Protein AF-T0SSA2-F1 (afdb_monomer_lite)

Secondary structure (DSSP, 8-state):
------------------------TTTHHHHTTTSSSS---BTTBPPPPHHHHHHHHHH-SSGGG-SGGGS--B--STTSTT-B--SHHHHHHHHHHHHHHHHHHHHHHHS-TT--HHHHHHHHHHHHHHHHHHHHHHHHHHHHT-THHHHHHHHHHHHHHHHTSS---SS--HHHHHHHHHHHHHHHHHHHHHHTT-

pLDDT: mean 73.33, std 21.89, range [24.88, 95.06]

Foldseek 3Di:
DDDDPPDQDDDADDDDDDDDDDDDPDPLVVLLPVQPPWFDDDPPDGDDGLVVLLVVCLPDPDNLPRCLLVIFDAACDPVGGRDTDDDLVVLLVSLLVLLVVLLVLLVVQQVDLCDDPSSLSVNLSSLQSSLSSLSNSLNVCSNVVPLVVLVSSLVSLVVSSVSSHPTYRPPRDPSSVVSVVSSVSSSVVSNVVSVVSD

Structure (mmCIF, N/CA/C/O backbone):
data_AF-T0SSA2-F1
#
_entry.id   AF-T0SSA2-F1
#
loop_
_atom_site.group_PDB
_atom_site.id
_atom_site.type_symbol
_atom_site.label_atom_id
_atom_site.label_alt_id
_atom_site.label_comp_id
_atom_site.label_asym_id
_atom_site.label_entity_id
_atom_site.label_seq_id
_atom_site.pdbx_PDB_ins_code
_atom_site.Cartn_x
_atom_site.Cartn_y
_atom_site.Cartn_z
_atom_site.occupancy
_atom_site.B_iso_or_equiv
_atom_site.auth_seq_id
_atom_site.auth_comp_id
_atom_site.auth_asym_id
_atom_site.auth_atom_id
_atom_site.pdbx_PDB_model_num
ATOM 1 N N . MET A 1 1 ? -29.674 -2.385 -11.028 1.00 31.86 1 MET A N 1
ATOM 2 C CA . MET A 1 1 ? -28.462 -1.662 -11.469 1.00 31.86 1 MET A CA 1
ATOM 3 C C . MET A 1 1 ? -27.266 -2.528 -11.087 1.00 31.86 1 MET A C 1
ATOM 5 O O . MET A 1 1 ? -26.973 -2.649 -9.908 1.00 31.86 1 MET A O 1
ATOM 9 N N . ASN A 1 2 ? -26.696 -3.263 -12.046 1.00 28.66 2 ASN A N 1
ATOM 10 C CA . ASN A 1 2 ? -25.681 -4.295 -11.792 1.00 28.66 2 ASN A CA 1
ATOM 11 C C . ASN A 1 2 ? -24.277 -3.686 -11.874 1.00 28.66 2 ASN A C 1
ATOM 13 O O . ASN A 1 2 ? -23.760 -3.485 -12.972 1.00 28.66 2 ASN A O 1
ATOM 17 N N . ILE A 1 3 ? -23.651 -3.411 -10.730 1.00 31.77 3 ILE A N 1
ATOM 18 C CA . ILE A 1 3 ? -22.235 -3.035 -10.681 1.00 31.77 3 ILE A CA 1
ATOM 19 C C . ILE A 1 3 ? -21.425 -4.330 -10.795 1.00 31.77 3 ILE A C 1
ATOM 21 O O . ILE A 1 3 ? -21.370 -5.143 -9.872 1.00 31.77 3 ILE A O 1
ATOM 25 N N . LYS A 1 4 ? -20.854 -4.560 -11.982 1.00 28.75 4 LYS A N 1
ATOM 26 C CA . LYS A 1 4 ? -19.937 -5.670 -12.254 1.00 28.75 4 LYS A CA 1
ATOM 27 C C . LYS A 1 4 ? -18.733 -5.560 -11.312 1.00 28.75 4 LYS A C 1
ATOM 29 O O . LYS A 1 4 ? -17.993 -4.583 -11.367 1.00 28.75 4 LYS A O 1
ATOM 34 N N . LYS A 1 5 ? -18.525 -6.585 -10.482 1.00 32.94 5 LYS A N 1
ATOM 35 C CA . LYS A 1 5 ? -17.293 -6.810 -9.712 1.00 32.94 5 LYS A CA 1
ATOM 36 C C . LYS A 1 5 ? -16.142 -7.041 -10.698 1.00 32.94 5 LYS A C 1
ATOM 38 O O . LYS A 1 5 ? -15.930 -8.166 -11.141 1.00 32.94 5 LYS A O 1
ATOM 43 N N . SER A 1 6 ? -15.449 -5.976 -11.093 1.00 30.23 6 SER A N 1
ATOM 44 C CA . SER A 1 6 ? -14.257 -6.077 -11.935 1.00 30.23 6 SER A CA 1
ATOM 45 C C . SER A 1 6 ? -13.081 -6.502 -11.056 1.00 30.23 6 SER A C 1
ATOM 47 O O . SER A 1 6 ? -12.448 -5.688 -10.391 1.00 30.23 6 SER A O 1
ATOM 49 N N . LEU A 1 7 ? -12.847 -7.811 -10.970 1.00 28.92 7 LEU A N 1
ATOM 50 C CA . LEU A 1 7 ? -11.685 -8.379 -10.297 1.00 28.92 7 LEU A CA 1
ATOM 51 C C . LEU A 1 7 ? -10.479 -8.237 -11.239 1.00 28.92 7 LEU A C 1
ATOM 53 O O . LEU A 1 7 ? -10.322 -9.029 -12.165 1.00 28.92 7 LEU A O 1
ATOM 57 N N . VAL A 1 8 ? -9.642 -7.220 -11.025 1.00 35.47 8 VAL A N 1
ATOM 58 C CA . VAL A 1 8 ? -8.406 -7.030 -11.799 1.00 35.47 8 VAL A CA 1
ATOM 59 C C . VAL A 1 8 ? -7.376 -8.073 -11.352 1.00 35.47 8 VAL A C 1
ATOM 61 O O . VAL A 1 8 ? -6.878 -8.039 -10.218 1.00 35.47 8 VAL A O 1
ATOM 64 N N . LEU A 1 9 ? -7.106 -9.034 -12.241 1.00 27.70 9 LEU A N 1
ATOM 65 C CA . LEU A 1 9 ? -6.152 -10.126 -12.063 1.00 27.70 9 LEU A CA 1
ATOM 66 C C . LEU A 1 9 ? -4.789 -9.719 -12.643 1.00 27.70 9 LEU A C 1
ATOM 68 O O . LEU A 1 9 ? -4.601 -9.709 -13.858 1.00 27.70 9 LEU A O 1
ATOM 72 N N . LEU A 1 10 ? -3.825 -9.410 -11.774 1.00 33.72 10 LEU A N 1
ATOM 73 C CA . LEU A 1 10 ? -2.435 -9.203 -12.180 1.00 33.72 10 LEU A CA 1
ATOM 74 C C . LEU A 1 10 ? -1.802 -10.576 -12.470 1.00 33.72 10 LEU A C 1
ATOM 76 O O . LEU A 1 10 ? -1.606 -11.379 -11.557 1.00 33.72 10 LEU A O 1
ATOM 80 N N . THR A 1 11 ? -1.523 -10.875 -13.739 1.00 36.38 11 THR A N 1
ATOM 81 C CA . THR A 1 11 ? -0.955 -12.170 -14.153 1.00 36.38 11 THR A CA 1
ATOM 82 C C . THR A 1 11 ? 0.570 -12.067 -14.228 1.00 36.38 11 THR A C 1
ATOM 84 O O . THR A 1 11 ? 1.101 -11.320 -15.043 1.00 36.38 11 THR A O 1
ATOM 87 N N . ILE A 1 12 ? 1.289 -12.818 -13.385 1.00 37.56 12 ILE A N 1
ATOM 88 C CA . ILE A 1 12 ? 2.761 -12.883 -13.389 1.00 37.56 12 ILE A CA 1
ATOM 89 C C . ILE A 1 12 ? 3.189 -14.177 -14.096 1.00 37.56 12 ILE A C 1
ATOM 91 O O . ILE A 1 12 ? 3.022 -15.262 -13.542 1.00 37.56 12 ILE A O 1
ATOM 95 N N . ILE A 1 13 ? 3.769 -14.080 -15.296 1.00 32.06 13 ILE A N 1
ATOM 96 C CA . ILE A 1 13 ? 4.316 -15.233 -16.034 1.00 32.06 13 ILE A CA 1
ATOM 97 C C . ILE A 1 13 ? 5.810 -15.387 -15.707 1.00 32.06 13 ILE A C 1
ATOM 99 O O . ILE A 1 13 ? 6.566 -14.415 -15.714 1.00 32.06 13 ILE A O 1
ATOM 103 N N . SER A 1 14 ? 6.257 -16.607 -15.395 1.00 30.89 14 SER A N 1
ATOM 104 C CA . SER A 1 14 ? 7.667 -16.927 -15.136 1.00 30.89 14 SER A CA 1
ATOM 105 C C . SER A 1 14 ? 8.275 -17.758 -16.263 1.00 30.89 14 SER A C 1
ATOM 107 O O . SER A 1 14 ? 7.862 -18.897 -16.462 1.00 30.89 14 SER A O 1
ATOM 109 N N . THR A 1 15 ? 9.316 -17.252 -16.919 1.00 26.62 15 THR A N 1
ATOM 110 C CA . THR A 1 15 ? 10.219 -18.052 -17.762 1.00 26.62 15 THR A CA 1
ATOM 111 C C . THR A 1 15 ? 11.601 -18.107 -17.111 1.00 26.62 15 THR A C 1
ATOM 113 O O . THR A 1 15 ? 12.149 -17.077 -16.720 1.00 26.62 15 THR A O 1
ATOM 116 N N . PHE A 1 16 ? 12.144 -19.312 -16.923 1.00 28.05 16 PHE A N 1
ATOM 117 C CA . PHE A 1 16 ? 13.460 -19.536 -16.318 1.00 28.05 16 PHE A CA 1
ATOM 118 C C . PHE A 1 16 ? 14.565 -19.483 -17.373 1.00 28.05 16 PHE A C 1
ATOM 120 O O . PHE A 1 16 ? 14.536 -20.252 -18.330 1.00 28.05 16 PHE A O 1
ATOM 127 N N . SER A 1 17 ? 15.582 -18.648 -17.154 1.00 24.88 17 SER A N 1
ATOM 128 C CA . SER A 1 17 ? 16.930 -18.821 -17.714 1.00 24.88 17 SER A CA 1
ATOM 129 C C . SER A 1 17 ? 17.952 -18.101 -16.820 1.00 24.88 17 SER A C 1
ATOM 131 O O . SER A 1 17 ? 17.796 -16.919 -16.525 1.00 24.88 17 SER A O 1
ATOM 133 N N . LEU A 1 18 ? 18.974 -18.830 -16.366 1.00 32.47 18 LEU A N 1
ATOM 134 C CA . LEU A 1 18 ? 20.188 -18.344 -15.681 1.00 32.47 18 LEU A CA 1
ATOM 135 C C . LEU A 1 18 ? 21.325 -18.258 -16.726 1.00 32.47 18 LEU A C 1
ATOM 137 O O . LEU A 1 18 ? 21.307 -19.080 -17.644 1.00 32.47 18 LEU A O 1
ATOM 141 N N . PRO A 1 19 ? 22.295 -17.316 -16.629 1.00 36.31 19 PRO A N 1
ATOM 142 C CA . PRO A 1 19 ? 23.324 -17.353 -15.582 1.00 36.31 19 PRO A CA 1
ATOM 143 C C . PRO A 1 19 ? 23.748 -15.997 -14.970 1.00 36.31 19 PRO A C 1
ATOM 145 O O . PRO A 1 19 ? 23.284 -14.917 -15.324 1.00 36.31 19 PRO A O 1
ATOM 148 N N . SER A 1 20 ? 24.621 -16.143 -13.972 1.00 41.38 20 SER A N 1
ATOM 149 C CA . SER A 1 20 ? 25.176 -15.218 -12.978 1.00 41.38 20 SER A CA 1
ATOM 150 C C . SER A 1 20 ? 25.971 -14.016 -13.498 1.00 41.38 20 SER A C 1
ATOM 152 O O . SER A 1 20 ? 26.749 -14.157 -14.436 1.00 41.38 20 SER A O 1
ATOM 154 N N . ASN A 1 21 ? 25.966 -12.917 -12.731 1.00 34.59 21 ASN A N 1
ATOM 155 C CA . ASN A 1 21 ? 27.230 -12.276 -12.354 1.00 34.59 21 ASN A CA 1
ATOM 156 C C . ASN A 1 21 ? 27.144 -11.498 -11.031 1.00 34.59 21 ASN A C 1
ATOM 158 O O . ASN A 1 21 ? 26.255 -10.676 -10.808 1.00 34.59 21 ASN A O 1
ATOM 162 N N . ALA A 1 22 ? 28.094 -11.808 -10.149 1.00 42.16 22 ALA A N 1
ATOM 163 C CA . ALA A 1 22 ? 28.367 -11.122 -8.897 1.00 42.16 22 ALA A CA 1
ATOM 164 C C . ALA A 1 22 ? 29.166 -9.840 -9.184 1.00 42.16 22 ALA A C 1
ATOM 166 O O . ALA A 1 22 ? 30.114 -9.873 -9.962 1.00 42.16 22 ALA A O 1
ATOM 167 N N . GLY A 1 23 ? 28.798 -8.715 -8.561 1.00 31.92 23 GLY A N 1
ATOM 168 C CA . GLY A 1 23 ? 29.583 -7.480 -8.707 1.00 31.92 23 GLY A CA 1
ATOM 169 C C . GLY A 1 23 ? 28.942 -6.156 -8.280 1.00 31.92 23 GLY A C 1
ATOM 170 O O . GLY A 1 23 ? 29.610 -5.135 -8.349 1.00 31.92 23 GLY A O 1
ATOM 171 N N . ALA A 1 24 ? 27.690 -6.122 -7.811 1.00 33.69 24 ALA A N 1
ATOM 172 C CA . ALA A 1 24 ? 26.998 -4.862 -7.474 1.00 33.69 24 ALA A CA 1
ATOM 173 C C . ALA A 1 24 ? 26.755 -4.662 -5.959 1.00 33.69 24 ALA A C 1
ATOM 175 O O . ALA A 1 24 ? 25.755 -4.077 -5.546 1.00 33.69 24 ALA A O 1
ATOM 176 N N . GLY A 1 25 ? 27.646 -5.183 -5.110 1.00 35.97 25 GLY A N 1
ATOM 177 C CA . GLY A 1 25 ? 27.405 -5.348 -3.668 1.00 35.97 25 GLY A CA 1
ATOM 178 C C . GLY A 1 25 ? 27.419 -4.080 -2.800 1.00 35.97 25 GLY A C 1
ATOM 179 O O . GLY A 1 25 ? 26.925 -4.132 -1.674 1.00 35.97 25 GLY A O 1
ATOM 180 N N . THR A 1 26 ? 27.948 -2.948 -3.278 1.00 36.16 26 THR A N 1
ATOM 181 C CA . THR A 1 26 ? 28.300 -1.835 -2.367 1.00 36.16 26 THR A CA 1
ATOM 182 C C . THR A 1 26 ? 27.526 -0.539 -2.622 1.00 36.16 26 THR A C 1
ATOM 184 O O . THR A 1 26 ? 27.172 0.143 -1.665 1.00 36.16 26 THR A O 1
ATOM 187 N N . ILE A 1 27 ? 27.161 -0.228 -3.871 1.00 39.16 27 ILE A N 1
ATOM 188 C CA . ILE A 1 27 ? 26.422 1.008 -4.209 1.00 39.16 27 ILE A CA 1
ATOM 189 C C . ILE A 1 27 ? 24.902 0.815 -4.036 1.00 39.16 27 ILE A C 1
ATOM 191 O O . ILE A 1 27 ? 24.206 1.707 -3.554 1.00 39.16 27 ILE A O 1
ATOM 195 N N . LEU A 1 28 ? 24.383 -0.393 -4.294 1.00 35.12 28 LEU A N 1
ATOM 196 C CA . LEU A 1 28 ? 22.962 -0.717 -4.091 1.00 35.12 28 LEU A CA 1
ATOM 197 C C . LEU A 1 28 ? 22.544 -0.705 -2.611 1.00 35.12 28 LEU A C 1
ATOM 199 O O . LEU A 1 28 ? 21.376 -0.479 -2.312 1.00 35.12 28 LEU A O 1
ATOM 203 N N . LYS A 1 29 ? 23.484 -0.869 -1.670 1.00 32.97 29 LYS A N 1
ATOM 204 C CA . LYS A 1 29 ? 23.215 -0.731 -0.227 1.00 32.97 29 LYS A CA 1
ATOM 205 C C . LYS A 1 29 ? 22.933 0.713 0.202 1.00 32.97 29 LYS A C 1
ATOM 207 O O . LYS A 1 29 ? 22.290 0.905 1.228 1.00 32.97 29 LYS A O 1
ATOM 212 N N . ALA A 1 30 ? 23.400 1.710 -0.551 1.00 33.06 30 ALA A N 1
ATOM 213 C CA . ALA A 1 30 ? 23.153 3.121 -0.249 1.00 33.06 30 ALA A CA 1
ATOM 214 C C . ALA A 1 30 ? 21.793 3.599 -0.787 1.00 33.06 30 ALA A C 1
ATOM 216 O O . ALA A 1 30 ? 21.127 4.389 -0.127 1.00 33.06 30 ALA A O 1
ATOM 217 N N . LEU A 1 31 ? 21.340 3.053 -1.923 1.00 37.88 31 LEU A N 1
ATOM 218 C CA . LEU A 1 31 ? 20.018 3.337 -2.504 1.00 37.88 31 LEU A CA 1
ATOM 219 C C . LEU A 1 31 ? 18.896 2.445 -1.935 1.00 37.88 31 LEU A C 1
ATOM 221 O O . LEU A 1 31 ? 17.726 2.785 -2.053 1.00 37.88 31 LEU A O 1
ATOM 225 N N . ALA A 1 32 ? 19.236 1.343 -1.255 1.00 32.53 32 ALA A N 1
ATOM 226 C CA . ALA A 1 32 ? 18.298 0.496 -0.506 1.00 32.53 32 ALA A CA 1
ATOM 227 C C . ALA A 1 32 ? 17.964 1.021 0.909 1.00 32.53 32 ALA A C 1
ATOM 229 O O . ALA A 1 32 ? 17.272 0.347 1.676 1.00 32.53 32 ALA A O 1
ATOM 230 N N . LYS A 1 33 ? 18.428 2.226 1.272 1.00 39.94 33 LYS A N 1
ATOM 231 C CA . LYS A 1 33 ? 18.159 2.857 2.574 1.00 39.94 33 LYS A CA 1
ATOM 232 C C . LYS A 1 33 ? 16.880 3.720 2.707 1.00 39.94 33 LYS A C 1
ATOM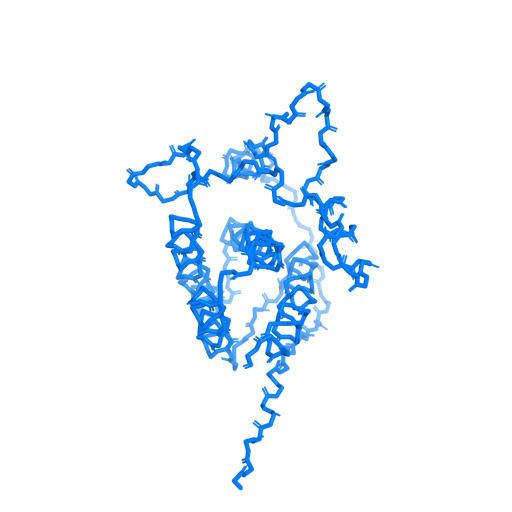 234 O O . LYS A 1 33 ? 16.871 4.585 3.578 1.00 39.94 33 LYS A O 1
ATOM 239 N N . PRO A 1 34 ? 15.755 3.447 2.014 1.00 41.69 34 PRO A N 1
ATOM 240 C CA . PRO A 1 34 ? 14.442 3.875 2.515 1.00 41.69 34 PRO A CA 1
ATOM 241 C C . PRO A 1 34 ? 13.872 2.928 3.589 1.00 41.69 34 PRO A C 1
ATOM 243 O O . PRO A 1 34 ? 12.997 3.310 4.364 1.00 41.69 34 PRO A O 1
ATOM 246 N N . PHE A 1 35 ? 14.366 1.683 3.677 1.00 39.34 35 PHE A N 1
ATOM 247 C CA . PHE A 1 35 ? 13.668 0.627 4.426 1.00 39.34 35 PHE A CA 1
ATOM 248 C C . PHE A 1 35 ? 13.975 0.532 5.931 1.00 39.34 35 PHE A C 1
ATOM 250 O O . PHE A 1 35 ? 13.173 -0.043 6.668 1.00 39.34 35 PHE A O 1
ATOM 257 N N . GLU A 1 36 ? 15.089 1.090 6.413 1.00 37.25 36 GLU A N 1
ATOM 258 C CA . GLU A 1 36 ? 15.593 0.829 7.777 1.00 37.25 36 GLU A CA 1
ATOM 259 C C . GLU A 1 36 ? 15.180 1.853 8.852 1.00 37.25 36 GLU A C 1
ATOM 261 O O . GLU A 1 36 ? 15.465 1.629 10.025 1.00 37.25 36 GLU A O 1
ATOM 266 N N . LYS A 1 37 ? 14.488 2.954 8.516 1.00 39.25 37 LYS A N 1
ATOM 267 C CA . LYS A 1 37 ? 14.183 4.032 9.488 1.00 39.25 37 LYS A CA 1
ATOM 268 C C . LYS A 1 37 ? 12.715 4.227 9.871 1.00 39.25 37 LYS A C 1
ATOM 270 O O . LYS A 1 37 ? 12.373 5.226 10.494 1.00 39.25 37 LYS A O 1
ATOM 275 N N . VAL A 1 38 ? 11.851 3.256 9.595 1.00 43.25 38 VAL A N 1
ATOM 276 C CA . VAL A 1 38 ? 10.481 3.263 10.131 1.00 43.25 38 VAL A CA 1
ATOM 277 C C . VAL A 1 38 ? 10.374 2.174 11.188 1.00 43.25 38 VAL A C 1
ATOM 279 O O . VAL A 1 38 ? 10.205 0.994 10.885 1.00 43.25 38 VAL A O 1
ATOM 282 N N . GLY A 1 39 ? 10.532 2.599 12.436 1.00 45.78 39 GLY A N 1
ATOM 283 C CA . GLY A 1 39 ? 10.439 1.744 13.608 1.00 45.78 39 GLY A CA 1
ATOM 284 C C . GLY A 1 39 ? 11.311 2.271 14.735 1.00 45.78 39 GLY A C 1
ATOM 285 O O . GLY A 1 39 ? 12.425 1.801 14.924 1.00 45.78 39 GLY A O 1
ATOM 286 N N . SER A 1 40 ? 10.808 3.216 15.523 1.00 42.16 40 SER A N 1
ATOM 287 C CA . SER A 1 40 ? 11.401 3.452 16.838 1.00 42.16 40 SER A CA 1
ATOM 288 C C . SER A 1 40 ? 10.333 3.859 17.844 1.00 42.16 40 SER A C 1
ATOM 290 O O . SER A 1 40 ? 10.077 5.038 18.056 1.00 42.16 40 SER A O 1
ATOM 292 N N . MET A 1 41 ? 9.775 2.814 18.461 1.00 44.91 41 MET A N 1
ATOM 293 C CA . MET A 1 41 ? 9.119 2.782 19.769 1.00 44.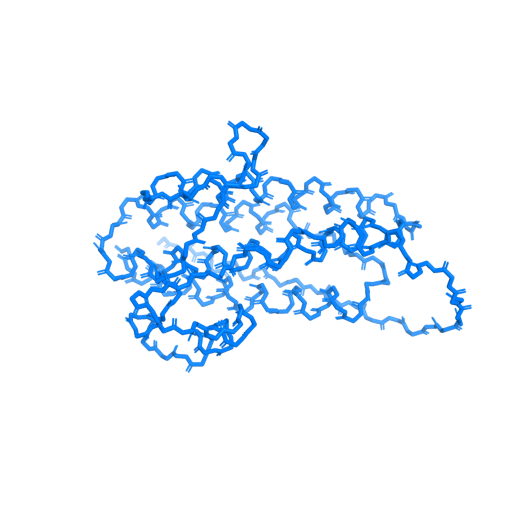91 41 MET A CA 1
ATOM 294 C C . MET A 1 41 ? 7.762 3.483 19.913 1.00 44.91 41 MET A C 1
ATOM 296 O O . MET A 1 41 ? 7.628 4.686 19.734 1.00 44.91 41 MET A O 1
ATOM 300 N N . VAL A 1 42 ? 6.787 2.716 20.408 1.00 46.88 42 VAL A N 1
ATOM 301 C CA . VAL A 1 42 ? 5.658 3.250 21.180 1.00 46.88 42 VAL A CA 1
ATOM 302 C C . VAL A 1 42 ? 5.853 2.800 22.622 1.00 46.88 42 VAL A C 1
ATOM 304 O O . VAL A 1 42 ? 5.971 1.603 22.895 1.00 46.88 42 VAL A O 1
ATOM 307 N N . ASN A 1 43 ? 5.951 3.762 23.542 1.00 46.56 43 ASN A N 1
ATOM 308 C CA . ASN A 1 43 ? 6.065 3.539 24.989 1.00 46.56 43 ASN A CA 1
ATOM 309 C C . ASN A 1 43 ? 7.180 2.554 25.407 1.00 46.56 43 ASN A C 1
ATOM 311 O O . ASN A 1 43 ? 6.969 1.689 26.254 1.00 46.56 43 ASN A O 1
ATOM 315 N N . GLY A 1 44 ? 8.362 2.645 24.786 1.00 48.97 44 GLY A N 1
ATOM 316 C CA . GLY A 1 44 ? 9.540 1.860 25.185 1.00 48.97 44 GLY A CA 1
ATOM 317 C C . GLY A 1 44 ? 9.500 0.364 24.839 1.00 48.97 44 GLY A C 1
ATOM 318 O O . GLY A 1 44 ? 10.402 -0.368 25.238 1.00 48.97 44 GLY A O 1
ATOM 319 N N . LYS A 1 45 ? 8.498 -0.117 24.086 1.00 52.06 45 LYS A N 1
ATOM 320 C CA . LYS A 1 45 ? 8.464 -1.501 23.583 1.00 52.06 45 LYS A CA 1
ATOM 321 C C . LYS A 1 45 ? 8.950 -1.561 22.138 1.00 52.06 45 LYS A C 1
ATOM 323 O O . LYS A 1 45 ? 8.444 -0.845 21.273 1.00 52.06 45 LYS A O 1
ATOM 328 N N . ALA A 1 46 ? 9.905 -2.451 21.869 1.00 60.91 46 ALA A N 1
ATOM 329 C CA . ALA A 1 46 ? 10.332 -2.755 20.509 1.00 60.91 46 ALA A CA 1
ATOM 330 C C . ALA A 1 46 ? 9.134 -3.286 19.701 1.00 60.91 46 ALA A C 1
ATOM 332 O O . ALA A 1 46 ? 8.488 -4.265 20.088 1.00 60.91 46 ALA A O 1
ATOM 333 N N . LEU A 1 47 ? 8.816 -2.618 18.592 1.00 61.09 47 LEU A N 1
ATOM 334 C CA . LEU A 1 47 ? 7.843 -3.122 17.631 1.00 61.09 47 LEU A CA 1
ATOM 335 C C . LEU A 1 47 ? 8.493 -4.231 16.784 1.00 61.09 47 LEU A C 1
ATOM 337 O O . LEU A 1 47 ? 9.693 -4.161 16.508 1.00 61.09 47 LEU A O 1
ATOM 341 N N . PRO A 1 48 ? 7.729 -5.256 16.365 1.00 69.31 48 PRO A N 1
ATOM 342 C CA . PRO A 1 48 ? 8.192 -6.206 15.360 1.00 69.31 48 PRO A CA 1
ATOM 343 C C . PRO A 1 48 ? 8.632 -5.497 14.071 1.00 69.31 48 PRO A C 1
ATOM 345 O O . PRO A 1 48 ? 8.203 -4.378 13.789 1.00 69.31 48 PRO A O 1
ATOM 348 N N . SER A 1 49 ? 9.456 -6.162 13.256 1.00 73.75 49 SER A N 1
ATOM 349 C CA . SER A 1 49 ? 9.826 -5.641 11.934 1.00 73.75 49 SER A CA 1
ATOM 350 C C . SER A 1 49 ? 8.586 -5.378 11.068 1.00 73.75 49 SER A C 1
ATOM 352 O O . SER A 1 49 ? 7.563 -6.047 11.230 1.00 73.75 49 SER A O 1
ATOM 354 N N . LYS A 1 50 ? 8.685 -4.455 10.096 1.00 71.62 50 LYS A N 1
ATOM 355 C CA . LYS A 1 50 ? 7.598 -4.176 9.134 1.00 71.62 50 LYS A CA 1
ATOM 356 C C . LYS A 1 50 ? 7.032 -5.453 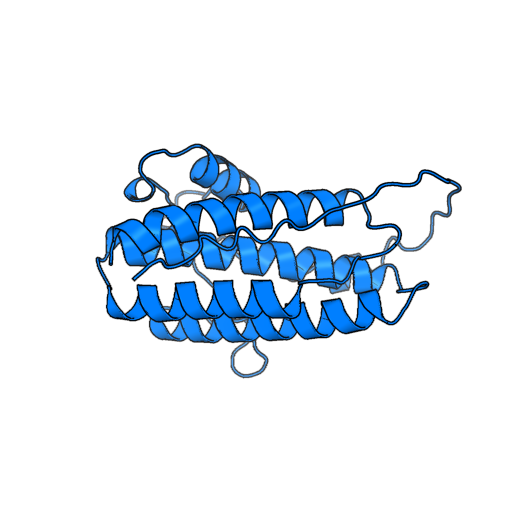8.510 1.00 71.62 50 LYS A C 1
ATOM 358 O O . LYS A 1 50 ? 5.821 -5.613 8.463 1.00 71.62 50 LYS A O 1
ATOM 363 N N . ALA A 1 51 ? 7.908 -6.362 8.076 1.00 75.25 51 ALA A N 1
ATOM 364 C CA . ALA A 1 51 ? 7.510 -7.639 7.485 1.00 75.25 51 ALA A CA 1
ATOM 365 C C . ALA A 1 51 ? 6.633 -8.452 8.448 1.00 75.25 51 ALA A C 1
ATOM 367 O O . ALA A 1 51 ? 5.526 -8.838 8.098 1.00 75.25 51 ALA A O 1
ATOM 368 N N . LYS A 1 52 ? 7.063 -8.595 9.709 1.00 81.19 52 LYS A N 1
ATOM 369 C CA . LYS A 1 52 ? 6.291 -9.318 10.724 1.00 81.19 52 LYS A CA 1
ATOM 370 C C . LYS A 1 52 ? 4.964 -8.629 11.058 1.00 81.19 52 LYS A C 1
ATOM 372 O O . LYS A 1 52 ? 3.981 -9.314 11.315 1.00 81.19 52 LYS A O 1
ATOM 377 N N . LEU A 1 53 ? 4.918 -7.296 11.059 1.00 85.06 53 LEU A N 1
ATOM 378 C CA . LEU A 1 53 ? 3.671 -6.548 11.248 1.00 85.06 53 LEU A CA 1
ATOM 379 C C . LEU A 1 53 ? 2.694 -6.752 10.082 1.00 85.06 53 LEU A C 1
ATOM 381 O O . LEU A 1 53 ? 1.496 -6.892 10.316 1.00 85.06 53 LEU A O 1
ATOM 385 N N . VAL A 1 54 ? 3.195 -6.809 8.845 1.00 85.56 54 VAL A N 1
ATOM 386 C CA . VAL A 1 54 ? 2.390 -7.115 7.652 1.00 85.56 54 VAL A CA 1
ATOM 387 C C . VAL A 1 54 ? 1.869 -8.551 7.697 1.00 85.56 54 VAL A C 1
ATOM 389 O O . VAL A 1 54 ? 0.675 -8.759 7.494 1.00 85.56 54 VAL A O 1
ATOM 392 N N . ASP A 1 55 ? 2.713 -9.525 8.041 1.00 86.69 55 ASP A N 1
ATOM 393 C CA . ASP A 1 55 ? 2.306 -10.930 8.178 1.00 86.69 55 ASP A CA 1
ATOM 394 C C . ASP A 1 55 ? 1.220 -11.099 9.255 1.00 86.69 55 ASP A C 1
ATOM 396 O O . ASP A 1 55 ? 0.215 -11.790 9.061 1.00 86.69 55 ASP A O 1
ATOM 400 N N . GLN A 1 56 ? 1.380 -10.413 10.392 1.00 88.38 56 GLN A N 1
ATOM 401 C CA . GLN A 1 56 ? 0.362 -10.363 11.441 1.00 88.38 56 GLN A CA 1
ATOM 402 C C . GLN A 1 56 ? -0.935 -9.741 10.922 1.00 88.38 56 GLN A C 1
ATOM 404 O O . GLN A 1 56 ? -1.993 -10.339 11.065 1.00 88.38 56 GLN A O 1
ATOM 409 N N . TYR A 1 57 ? -0.868 -8.583 10.268 1.00 93.94 57 TYR A N 1
ATOM 410 C CA . TYR A 1 57 ? -2.037 -7.934 9.678 1.00 93.94 57 TYR A CA 1
ATOM 411 C C . TYR A 1 57 ? -2.787 -8.833 8.679 1.00 93.94 57 TYR A C 1
ATOM 413 O O . TYR A 1 57 ? -4.013 -8.916 8.733 1.00 93.94 57 TYR A O 1
ATOM 421 N N . LEU A 1 58 ? -2.069 -9.540 7.803 1.00 91.31 58 LEU A N 1
ATOM 422 C CA . LEU A 1 58 ? -2.665 -10.425 6.799 1.00 91.31 58 LEU A CA 1
ATOM 423 C C . LEU A 1 58 ? -3.346 -11.660 7.402 1.00 91.31 58 LEU A C 1
ATOM 425 O O . LEU A 1 58 ? -4.279 -12.186 6.800 1.00 91.31 58 LEU A O 1
ATOM 429 N N . SER A 1 59 ? -2.901 -12.116 8.574 1.00 91.75 59 SER A N 1
ATOM 430 C CA . SER A 1 59 ? -3.493 -13.263 9.279 1.00 91.75 59 SER A CA 1
ATOM 431 C C . SER A 1 59 ? -4.672 -12.897 10.190 1.00 91.75 59 SER A C 1
ATOM 433 O O . SER A 1 59 ? -5.381 -13.788 10.659 1.00 91.75 59 SER A O 1
ATOM 435 N N . LEU A 1 60 ? -4.914 -11.606 10.438 1.00 90.50 60 LEU A N 1
ATOM 436 C CA . LEU A 1 60 ? -6.005 -11.144 11.294 1.00 90.50 60 LEU A CA 1
ATOM 437 C C . LEU A 1 60 ? -7.348 -11.117 10.551 1.00 90.50 60 LEU A C 1
ATOM 439 O O . LEU A 1 60 ? -7.495 -10.469 9.512 1.00 90.50 60 LEU A O 1
ATOM 443 N N . SER A 1 61 ? 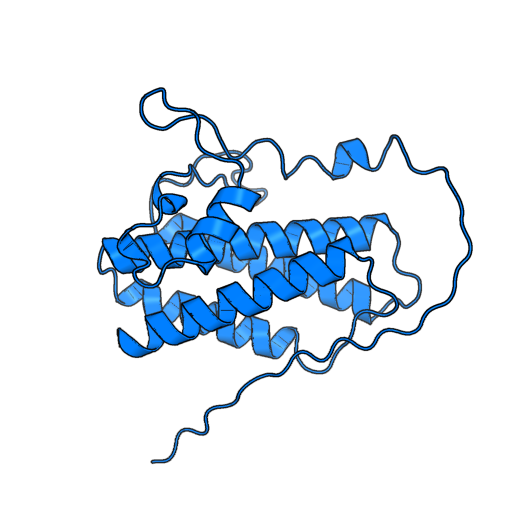-8.363 -11.744 11.152 1.00 85.56 61 SER A N 1
ATOM 444 C CA . SER A 1 61 ? -9.763 -11.563 10.751 1.00 85.56 61 SER A CA 1
ATOM 445 C C . SER A 1 61 ? -10.273 -10.169 11.127 1.00 85.56 61 SER A C 1
ATOM 447 O O . SER A 1 61 ? -10.833 -9.472 10.289 1.00 85.56 61 SER A O 1
ATOM 449 N N . ASP A 1 62 ? -10.014 -9.736 12.363 1.00 88.25 62 ASP A N 1
ATOM 450 C CA . ASP A 1 62 ? -10.346 -8.401 12.864 1.00 88.25 62 ASP A CA 1
ATOM 451 C C . ASP A 1 62 ? -9.139 -7.458 12.760 1.00 88.25 62 ASP A C 1
ATOM 453 O O . ASP A 1 62 ? -8.208 -7.499 13.574 1.00 88.25 62 ASP A O 1
ATOM 457 N N . VAL A 1 63 ? -9.168 -6.572 11.762 1.00 92.00 63 VAL A N 1
ATOM 458 C CA . VAL A 1 63 ? -8.087 -5.612 11.492 1.00 92.00 63 VAL A CA 1
ATOM 459 C C . VAL A 1 63 ? -7.881 -4.591 12.605 1.00 92.00 63 VAL A C 1
ATOM 461 O O . VAL A 1 63 ? -6.776 -4.065 12.751 1.00 92.00 63 VAL A O 1
ATOM 464 N N . LYS A 1 64 ? -8.889 -4.352 13.453 1.00 90.44 64 LYS A N 1
ATOM 465 C CA . LYS A 1 64 ? -8.780 -3.427 14.591 1.00 90.44 64 LYS A CA 1
ATOM 466 C C . LYS A 1 64 ? -7.855 -3.964 15.684 1.00 90.44 64 LYS A C 1
ATOM 468 O O . LYS A 1 64 ? -7.482 -3.219 16.580 1.00 90.44 64 LYS A O 1
ATOM 473 N N . ARG A 1 65 ? -7.442 -5.231 15.619 1.00 91.00 65 ARG A N 1
ATOM 474 C CA . ARG A 1 65 ? -6.437 -5.813 16.527 1.00 91.00 65 ARG A CA 1
ATOM 475 C C . ARG A 1 65 ? -5.004 -5.630 16.044 1.00 91.00 65 ARG A C 1
ATOM 477 O O . ARG A 1 65 ? -4.069 -5.943 16.776 1.00 91.00 65 ARG A O 1
ATOM 484 N N . SER A 1 66 ? -4.822 -5.153 14.816 1.00 90.94 66 SER A N 1
ATOM 485 C CA . SER A 1 66 ? -3.495 -4.864 14.290 1.00 90.94 66 SER A CA 1
ATOM 486 C C . SER A 1 66 ? -2.836 -3.736 15.082 1.00 90.94 66 SER A C 1
ATOM 488 O O . SER A 1 66 ? -3.514 -2.849 15.602 1.00 90.94 66 SER A O 1
ATOM 490 N N . ARG A 1 67 ? -1.504 -3.777 15.141 1.00 87.94 67 ARG A N 1
ATOM 491 C CA . ARG A 1 67 ? -0.648 -2.745 15.746 1.00 87.94 67 ARG A CA 1
ATOM 492 C C . ARG A 1 67 ? -0.003 -1.835 14.703 1.00 87.94 67 ARG A C 1
ATOM 494 O O . ARG A 1 67 ? 0.913 -1.088 15.025 1.00 87.94 67 ARG A O 1
ATOM 501 N N . LEU A 1 68 ? -0.411 -1.942 13.437 1.00 89.56 68 LEU A N 1
ATOM 502 C CA . LEU A 1 68 ? 0.175 -1.133 12.369 1.00 89.56 68 LEU A CA 1
ATOM 503 C C . LEU A 1 68 ? -0.014 0.367 12.617 1.00 89.56 68 LEU A C 1
ATOM 505 O O . LEU A 1 68 ? 0.916 1.122 12.387 1.00 89.56 68 LEU A O 1
ATOM 509 N N . ASP A 1 69 ? -1.148 0.787 13.176 1.00 88.19 69 ASP A N 1
ATOM 510 C CA . ASP A 1 69 ? -1.432 2.181 13.540 1.00 88.19 69 ASP A CA 1
ATOM 511 C C . ASP A 1 69 ? -0.496 2.763 14.613 1.00 88.19 69 ASP A C 1
ATOM 513 O O . ASP A 1 69 ? -0.367 3.982 14.702 1.00 88.19 69 ASP A O 1
ATOM 517 N N . GLU A 1 70 ? 0.184 1.914 15.390 1.00 86.19 70 GLU A N 1
ATOM 518 C CA . GLU A 1 70 ? 1.212 2.323 16.356 1.00 86.19 70 GLU A CA 1
ATOM 519 C C . GLU A 1 70 ? 2.533 2.721 15.669 1.00 86.19 70 GLU A C 1
ATOM 521 O O . GLU A 1 70 ? 3.448 3.237 16.308 1.00 86.19 70 GLU A O 1
ATOM 526 N N . VAL A 1 71 ? 2.684 2.467 14.370 1.00 84.00 71 VAL A N 1
ATOM 527 C CA . VAL A 1 71 ? 3.927 2.747 13.652 1.00 84.00 71 VAL A CA 1
ATOM 528 C C . VAL A 1 71 ? 3.951 4.204 13.200 1.00 84.00 71 VAL A C 1
ATOM 530 O O . VAL A 1 71 ? 3.060 4.683 12.499 1.00 84.00 71 VAL A O 1
ATOM 533 N N . ASN A 1 72 ? 5.025 4.913 13.551 1.00 81.94 72 ASN A N 1
ATOM 534 C CA . ASN A 1 72 ? 5.269 6.258 13.041 1.00 81.94 72 ASN A CA 1
ATOM 535 C C . ASN A 1 72 ? 5.560 6.204 11.539 1.00 81.94 72 ASN A C 1
ATOM 537 O O . ASN A 1 72 ? 6.600 5.698 11.119 1.00 81.94 72 ASN A O 1
ATOM 541 N N . ILE A 1 73 ? 4.653 6.756 10.738 1.00 81.88 73 ILE A N 1
ATOM 542 C CA . ILE A 1 73 ? 4.863 6.941 9.303 1.00 81.88 73 ILE A CA 1
ATOM 543 C C . ILE A 1 73 ? 5.689 8.204 9.097 1.00 81.88 73 ILE A C 1
ATOM 545 O O . ILE A 1 73 ? 5.382 9.240 9.678 1.00 81.88 73 ILE A O 1
ATOM 549 N N . GLN A 1 74 ? 6.723 8.113 8.269 1.00 79.94 74 GLN A N 1
ATOM 550 C CA . GLN A 1 74 ? 7.527 9.257 7.851 1.00 79.94 74 GLN A CA 1
ATOM 551 C C . GLN A 1 74 ? 7.235 9.596 6.393 1.00 79.94 74 GLN A C 1
ATOM 553 O O . GLN A 1 74 ? 7.002 8.684 5.592 1.00 79.94 74 GLN A O 1
ATOM 558 N N . ALA A 1 75 ? 7.267 10.886 6.066 1.00 74.44 75 ALA A N 1
ATOM 559 C CA . ALA A 1 75 ? 7.166 11.356 4.692 1.00 74.44 75 ALA A CA 1
ATOM 560 C C . ALA A 1 75 ? 8.408 10.929 3.896 1.00 74.44 75 ALA A C 1
ATOM 562 O O . ALA A 1 75 ? 9.537 11.071 4.378 1.00 74.44 75 ALA A O 1
ATOM 563 N N . LEU A 1 76 ? 8.204 10.420 2.685 1.00 68.31 76 LEU A N 1
ATOM 564 C CA . LEU A 1 76 ? 9.266 10.202 1.701 1.00 68.31 76 LEU A CA 1
ATOM 565 C C . LEU A 1 76 ? 9.325 11.344 0.682 1.00 68.31 76 LEU A C 1
ATOM 567 O O . LEU A 1 76 ? 10.385 11.565 0.099 1.00 68.31 76 LEU A O 1
ATOM 571 N N . SER A 1 77 ? 8.232 12.097 0.524 1.00 59.50 77 SER A N 1
ATOM 572 C CA . SER A 1 77 ? 8.147 13.244 -0.380 1.00 59.50 77 SER A CA 1
ATOM 573 C C . SER A 1 77 ? 9.197 14.329 -0.078 1.00 59.50 77 SER A C 1
ATOM 575 O O . SER A 1 77 ? 9.542 14.629 1.071 1.00 59.50 77 SER A O 1
ATOM 577 N N . SER A 1 78 ? 9.725 14.934 -1.145 1.00 48.94 78 SER A N 1
ATOM 578 C CA . SER A 1 78 ? 10.858 15.874 -1.124 1.00 48.94 78 SER A CA 1
ATOM 579 C C . SER A 1 78 ? 10.608 17.154 -0.314 1.00 48.94 78 SER A C 1
ATOM 581 O O . SER A 1 78 ? 11.560 17.747 0.187 1.00 48.94 78 SER A O 1
ATOM 583 N N . GLY A 1 79 ? 9.348 17.550 -0.112 1.00 48.31 79 GLY A N 1
ATOM 584 C CA . GLY A 1 79 ? 8.966 18.726 0.682 1.00 48.31 79 GLY A CA 1
ATOM 585 C C . GLY A 1 79 ? 9.036 18.546 2.207 1.00 48.31 79 GLY A C 1
ATOM 586 O O . GLY A 1 79 ? 8.851 19.520 2.933 1.00 48.31 79 GLY A O 1
ATOM 587 N N . GLY A 1 80 ? 9.290 17.330 2.709 1.00 50.44 80 GLY A N 1
ATOM 588 C CA . GLY A 1 80 ? 9.259 17.027 4.148 1.00 50.44 80 GLY A CA 1
ATOM 589 C C . GLY A 1 80 ? 9.932 15.713 4.545 1.00 50.44 80 GLY A C 1
ATOM 590 O O . GLY A 1 80 ? 9.563 15.121 5.560 1.00 50.44 80 GLY A O 1
ATOM 591 N N . SER A 1 81 ? 10.885 15.232 3.743 1.00 61.31 81 SER A N 1
ATOM 592 C CA . SER A 1 81 ? 11.485 13.902 3.895 1.00 61.31 81 SER A CA 1
ATOM 593 C C . SER A 1 81 ? 11.979 13.634 5.324 1.00 61.31 81 SER A C 1
ATOM 595 O O . SER A 1 81 ? 12.747 14.408 5.898 1.00 61.31 81 SER A O 1
ATOM 597 N N . GLY A 1 82 ? 11.518 12.528 5.912 1.00 64.44 82 GLY A N 1
ATOM 598 C CA . GLY A 1 82 ? 11.859 12.104 7.272 1.00 64.44 82 GLY A CA 1
ATOM 599 C C . GLY A 1 82 ? 10.977 12.685 8.384 1.00 64.44 82 GLY A C 1
ATOM 600 O O . GLY A 1 82 ? 11.077 12.223 9.524 1.00 64.44 82 GLY A O 1
ATOM 601 N N . ALA A 1 83 ? 10.086 13.637 8.087 1.00 74.69 83 ALA A N 1
ATOM 602 C CA . ALA A 1 83 ? 9.129 14.157 9.063 1.00 74.69 83 ALA A CA 1
ATOM 603 C C . ALA A 1 83 ? 8.064 13.106 9.408 1.00 74.69 83 ALA A C 1
ATOM 605 O O . ALA A 1 83 ? 7.539 12.424 8.527 1.00 74.69 83 ALA A O 1
ATOM 606 N N . VAL A 1 84 ? 7.724 12.981 10.695 1.00 79.94 84 VAL A N 1
ATOM 607 C CA . VAL A 1 84 ? 6.660 12.075 11.149 1.00 79.94 84 VAL A CA 1
ATOM 608 C C . VAL A 1 84 ? 5.296 12.650 10.767 1.00 79.94 84 VAL A C 1
ATOM 610 O O . VAL A 1 84 ? 4.955 13.780 11.111 1.00 79.94 84 VAL A O 1
ATOM 613 N N . LEU A 1 85 ? 4.489 11.850 10.075 1.00 80.25 85 LEU A N 1
ATOM 614 C CA . LEU A 1 85 ? 3.130 12.192 9.680 1.00 80.25 85 LEU A CA 1
ATOM 615 C C . LEU A 1 85 ? 2.174 11.894 10.837 1.00 80.25 85 LEU A C 1
ATOM 617 O O . LEU A 1 85 ? 1.881 10.737 11.150 1.00 80.25 85 LEU A O 1
ATOM 621 N N . HIS A 1 86 ? 1.677 12.942 11.488 1.00 78.19 86 HIS A N 1
ATOM 622 C CA . HIS A 1 86 ? 0.850 12.789 12.686 1.00 78.19 86 HIS A CA 1
ATOM 623 C C . HIS A 1 86 ? -0.621 12.501 12.358 1.00 78.19 86 HIS A C 1
ATOM 625 O O . HIS A 1 86 ? -1.190 11.535 12.871 1.00 78.19 86 HIS A O 1
ATOM 631 N N . ASN A 1 87 ? -1.230 13.282 11.467 1.00 86.06 87 ASN A N 1
ATOM 632 C CA . ASN A 1 87 ? -2.657 13.178 11.155 1.00 86.06 87 ASN A CA 1
ATOM 633 C C . ASN A 1 87 ? -2.941 12.225 9.970 1.00 86.06 87 ASN A C 1
ATOM 635 O O . ASN A 1 87 ? -2.035 11.822 9.239 1.00 86.06 87 ASN A O 1
ATOM 639 N N . THR A 1 88 ? -4.206 11.827 9.821 1.00 89.25 88 THR A N 1
ATOM 640 C CA . THR A 1 88 ? -4.665 10.897 8.773 1.00 89.25 88 THR A CA 1
ATOM 641 C C . THR A 1 88 ? -4.609 11.517 7.375 1.00 89.25 88 THR A C 1
ATOM 643 O O . THR A 1 88 ? -4.249 10.824 6.430 1.00 89.25 88 THR A O 1
ATOM 646 N N . GLU A 1 89 ? -4.889 12.814 7.245 1.00 87.88 89 GLU A N 1
ATOM 647 C CA . GLU A 1 89 ? -4.903 13.513 5.953 1.00 87.88 89 GLU A CA 1
ATOM 648 C C . GLU A 1 89 ? -3.504 13.566 5.322 1.00 87.88 89 GLU A C 1
ATOM 650 O O . GLU A 1 89 ? -3.324 13.190 4.170 1.00 87.88 89 GLU A O 1
ATOM 655 N N . SER A 1 90 ? -2.473 13.915 6.092 1.00 84.69 90 SER A N 1
ATOM 656 C CA . SER A 1 90 ? -1.085 13.913 5.621 1.00 84.69 90 SER A CA 1
ATOM 657 C C . SER A 1 90 ? -0.613 12.513 5.218 1.00 84.69 90 SER A C 1
ATOM 659 O O . SER A 1 90 ? 0.188 12.379 4.299 1.00 84.69 90 SER A O 1
ATOM 661 N N . LYS A 1 91 ? -1.116 11.459 5.875 1.00 87.19 91 LYS A N 1
ATOM 662 C CA . LYS A 1 91 ? -0.824 10.068 5.491 1.00 87.19 91 LYS A CA 1
ATOM 663 C C . LYS A 1 91 ? -1.533 9.656 4.198 1.00 87.19 91 LYS A C 1
ATOM 665 O O . LYS A 1 91 ? -0.974 8.847 3.467 1.00 87.19 91 LYS A O 1
ATOM 670 N N . LEU A 1 92 ? -2.725 10.191 3.914 1.00 88.50 92 LEU A N 1
ATOM 671 C CA . LEU A 1 92 ? -3.413 9.986 2.632 1.00 88.50 92 LEU A CA 1
ATOM 672 C C . LEU A 1 92 ? -2.674 10.665 1.488 1.00 88.50 92 LEU A C 1
ATOM 674 O O . LEU A 1 92 ? -2.404 10.020 0.487 1.00 88.50 92 LEU A O 1
ATOM 678 N N . VAL A 1 93 ? -2.281 11.923 1.674 1.00 87.12 93 VAL A N 1
ATOM 679 C CA . VAL A 1 93 ? -1.486 12.657 0.682 1.00 87.12 93 VAL A CA 1
ATOM 680 C C . VAL A 1 93 ? -0.181 11.911 0.379 1.00 87.12 93 VAL A C 1
ATOM 682 O O . VAL A 1 93 ? 0.190 11.720 -0.773 1.00 87.12 93 VAL A O 1
ATOM 685 N N . GLU A 1 94 ? 0.500 11.402 1.406 1.00 86.94 94 GLU A N 1
ATOM 686 C CA . GLU A 1 94 ? 1.690 10.565 1.218 1.00 86.94 94 GLU A CA 1
ATOM 687 C C . GLU A 1 94 ? 1.377 9.234 0.504 1.00 86.94 94 GLU A C 1
ATOM 689 O O . GLU A 1 94 ? 2.200 8.745 -0.269 1.00 86.94 94 GLU A O 1
ATOM 694 N N . LEU A 1 95 ? 0.204 8.635 0.740 1.00 89.56 95 LEU A N 1
ATOM 695 C CA . LEU A 1 95 ? -0.238 7.428 0.036 1.00 89.56 95 LEU A CA 1
ATOM 696 C C . LEU A 1 95 ? -0.450 7.702 -1.460 1.00 89.56 95 LEU A C 1
ATOM 698 O O . LEU A 1 95 ? -0.025 6.888 -2.276 1.00 89.56 95 LEU A O 1
ATOM 702 N N . GLU A 1 96 ? -1.043 8.845 -1.810 1.00 88.06 96 GLU A N 1
ATOM 703 C CA . GLU A 1 96 ? -1.213 9.308 -3.194 1.00 88.06 96 GLU A CA 1
ATOM 704 C C . GLU A 1 96 ? 0.140 9.524 -3.880 1.00 88.06 96 GLU A C 1
ATOM 706 O O . GLU A 1 96 ? 0.369 8.988 -4.963 1.00 88.06 96 GLU A O 1
ATOM 711 N N . PHE A 1 97 ? 1.079 10.222 -3.231 1.00 85.62 97 PHE A N 1
ATOM 712 C CA . PHE A 1 97 ? 2.424 10.424 -3.783 1.00 85.62 97 PHE A CA 1
ATOM 713 C C . PHE A 1 97 ? 3.150 9.106 -4.048 1.00 85.62 97 PHE A C 1
ATOM 715 O O . PHE A 1 97 ? 3.664 8.895 -5.141 1.00 85.62 97 PHE A O 1
ATOM 722 N N . ARG A 1 98 ? 3.124 8.167 -3.096 1.00 88.81 98 ARG A N 1
ATOM 723 C CA . ARG A 1 98 ? 3.754 6.851 -3.293 1.00 88.81 98 ARG A CA 1
ATOM 724 C C . ARG A 1 98 ? 3.081 6.025 -4.381 1.00 88.81 98 ARG A C 1
ATOM 726 O O . ARG A 1 98 ? 3.744 5.196 -5.001 1.00 88.81 98 ARG A O 1
ATOM 733 N N . ALA A 1 99 ? 1.776 6.199 -4.574 1.00 89.31 99 ALA A N 1
ATOM 734 C CA . ALA A 1 99 ? 1.057 5.555 -5.660 1.00 89.31 99 ALA A CA 1
ATOM 735 C C . ALA A 1 99 ? 1.522 6.102 -7.018 1.00 89.31 99 ALA A C 1
ATOM 737 O O . ALA A 1 99 ? 1.815 5.307 -7.907 1.00 89.31 99 ALA A O 1
ATOM 738 N N . MET A 1 100 ? 1.664 7.426 -7.150 1.00 87.38 100 MET A N 1
ATOM 739 C CA . MET A 1 100 ? 2.196 8.064 -8.361 1.00 87.38 100 MET A CA 1
ATOM 740 C C . MET A 1 100 ? 3.640 7.632 -8.644 1.00 87.38 100 MET A C 1
ATOM 742 O O . MET A 1 100 ? 3.905 7.119 -9.728 1.00 87.38 100 MET A O 1
ATOM 746 N N . ASP A 1 101 ? 4.535 7.705 -7.652 1.00 86.88 101 ASP A N 1
ATOM 747 C CA . ASP A 1 101 ? 5.941 7.286 -7.792 1.00 86.88 101 ASP A CA 1
ATOM 748 C C . ASP A 1 101 ? 6.066 5.824 -8.261 1.00 86.88 101 ASP A C 1
ATOM 750 O O . ASP A 1 101 ? 6.948 5.467 -9.052 1.00 86.88 101 ASP A O 1
ATOM 754 N N . LEU A 1 102 ? 5.188 4.950 -7.747 1.00 90.56 102 LEU A N 1
ATOM 755 C CA . LEU A 1 102 ? 5.147 3.544 -8.133 1.00 90.56 102 LEU A CA 1
ATOM 756 C C . 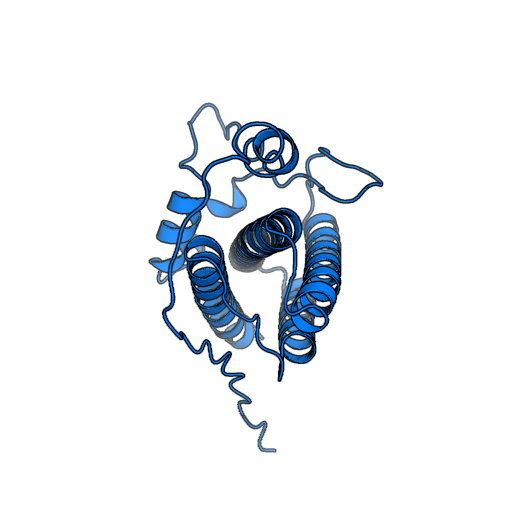LEU A 1 102 ? 4.714 3.375 -9.593 1.00 90.56 102 LEU A C 1
ATOM 758 O O . LEU A 1 102 ? 5.290 2.537 -10.284 1.00 90.56 102 LEU A O 1
ATOM 762 N N . VAL A 1 103 ? 3.705 4.128 -10.040 1.00 88.38 103 VAL A N 1
ATOM 763 C CA . VAL A 1 103 ? 3.210 4.090 -11.425 1.00 88.38 103 VAL A CA 1
ATOM 764 C C . VAL A 1 103 ? 4.282 4.586 -12.389 1.00 88.38 103 VAL A C 1
ATOM 766 O O . VAL A 1 103 ? 4.583 3.887 -13.348 1.00 88.38 103 VAL A O 1
ATOM 769 N N . GLU A 1 104 ? 4.939 5.706 -12.090 1.00 88.69 104 GLU A N 1
ATOM 770 C CA . GLU A 1 104 ? 6.032 6.227 -12.924 1.00 88.69 104 GLU A CA 1
ATOM 771 C C . GLU A 1 104 ? 7.161 5.196 -13.071 1.00 88.69 104 GLU A C 1
ATOM 773 O O . GLU A 1 104 ? 7.599 4.864 -14.172 1.00 88.69 104 GLU A O 1
ATOM 778 N N . THR A 1 105 ? 7.574 4.596 -11.953 1.00 89.06 105 THR A N 1
ATOM 779 C CA . THR A 1 105 ? 8.629 3.573 -11.961 1.00 89.06 105 THR A CA 1
ATOM 780 C C . THR A 1 105 ? 8.176 2.287 -12.667 1.00 89.06 105 THR A C 1
ATOM 782 O O . THR A 1 105 ? 8.989 1.572 -13.259 1.00 89.06 105 THR A O 1
ATOM 785 N N . PHE A 1 106 ? 6.886 1.951 -12.594 1.00 89.56 106 PHE A N 1
ATOM 786 C CA . PHE A 1 106 ? 6.311 0.819 -13.312 1.00 89.56 106 PHE A CA 1
ATOM 787 C C . PHE A 1 106 ? 6.349 1.038 -14.824 1.00 89.56 106 PHE A C 1
ATOM 789 O O . PHE A 1 106 ? 6.794 0.144 -15.544 1.00 89.56 106 PHE A O 1
ATOM 796 N N . ASP A 1 107 ? 5.948 2.218 -15.290 1.00 86.88 107 ASP A N 1
ATOM 797 C CA . ASP A 1 107 ? 5.959 2.577 -16.707 1.00 86.88 107 ASP A CA 1
ATOM 798 C C . ASP A 1 107 ? 7.384 2.511 -17.275 1.00 86.88 107 ASP A C 1
ATOM 800 O O . ASP A 1 107 ? 7.610 1.895 -18.323 1.00 86.88 107 ASP A O 1
ATOM 804 N N . ASP A 1 108 ? 8.372 3.007 -16.524 1.00 87.25 108 ASP A N 1
ATOM 805 C CA . ASP A 1 108 ? 9.791 2.891 -16.875 1.00 87.25 108 ASP A CA 1
ATOM 806 C C . ASP A 1 108 ? 10.261 1.428 -16.978 1.00 87.25 108 ASP A C 1
ATOM 808 O O . ASP A 1 108 ? 11.072 1.077 -17.843 1.00 87.25 108 ASP A O 1
ATOM 812 N N . LEU A 1 109 ? 9.767 0.546 -16.100 1.00 85.56 109 LEU A N 1
ATOM 813 C CA . LEU A 1 109 ? 10.096 -0.882 -16.125 1.00 85.56 109 LEU A CA 1
ATOM 814 C C . LEU A 1 109 ? 9.451 -1.617 -17.299 1.00 85.56 109 LEU A C 1
ATOM 816 O O . LEU A 1 109 ? 10.071 -2.515 -17.869 1.00 85.56 109 LEU A O 1
ATOM 820 N N . VAL A 1 110 ? 8.209 -1.278 -17.630 1.00 84.44 110 VAL A N 1
ATOM 821 C CA . VAL A 1 110 ? 7.458 -1.901 -18.726 1.00 84.44 110 VAL A CA 1
ATOM 822 C C . VAL A 1 110 ? 8.016 -1.453 -20.074 1.00 84.44 110 VAL A C 1
ATOM 824 O O . VAL A 1 110 ? 8.168 -2.275 -20.978 1.00 84.44 110 VAL A O 1
ATOM 827 N N . GLY A 1 111 ? 8.383 -0.175 -20.201 1.00 78.69 111 GLY A N 1
ATOM 828 C CA . GLY A 1 111 ? 8.977 0.386 -21.413 1.00 78.69 111 GLY A CA 1
ATOM 829 C C . GLY A 1 111 ? 10.410 -0.080 -21.690 1.00 78.69 111 GLY A C 1
ATOM 830 O O . GLY A 1 111 ? 10.909 0.111 -22.799 1.00 78.69 111 GLY A O 1
ATOM 831 N N . ASN A 1 112 ? 11.084 -0.708 -20.717 1.00 78.62 112 ASN A N 1
ATOM 832 C CA . ASN A 1 112 ? 12.497 -1.063 -20.814 1.00 78.62 112 ASN A CA 1
ATOM 833 C C . ASN A 1 112 ? 12.771 -2.537 -20.468 1.00 78.62 112 ASN A C 1
ATOM 835 O O . ASN A 1 112 ? 13.022 -2.903 -19.316 1.00 78.62 112 ASN A O 1
ATOM 839 N N . SER A 1 113 ? 12.854 -3.388 -21.495 1.00 69.62 113 SER A N 1
ATOM 840 C CA . SER A 1 113 ? 13.166 -4.821 -21.346 1.00 69.62 113 SER A CA 1
ATOM 841 C C . SER A 1 113 ? 14.522 -5.103 -20.677 1.00 69.62 113 SER A C 1
ATOM 843 O O . SER A 1 113 ? 14.732 -6.192 -20.141 1.00 69.62 113 SER A O 1
ATOM 845 N N . ASN A 1 114 ? 15.433 -4.122 -20.669 1.00 77.25 114 ASN A N 1
ATOM 846 C CA . ASN A 1 114 ? 16.760 -4.190 -20.054 1.00 77.25 114 ASN A CA 1
ATOM 847 C C . ASN A 1 114 ? 16.877 -3.297 -18.809 1.00 77.25 114 ASN A C 1
ATOM 849 O O . ASN A 1 114 ? 17.977 -2.867 -18.455 1.00 77.25 114 ASN A O 1
ATOM 853 N N . ALA A 1 115 ? 15.756 -3.021 -18.135 1.00 78.88 115 ALA A N 1
ATOM 854 C CA . ALA A 1 115 ? 15.729 -2.227 -16.916 1.00 78.88 115 ALA A CA 1
ATOM 855 C C . ALA A 1 115 ? 16.822 -2.642 -15.920 1.00 78.88 115 ALA A C 1
ATOM 857 O O . ALA A 1 115 ? 16.992 -3.827 -15.594 1.00 78.88 115 ALA A O 1
ATOM 858 N N . SER A 1 116 ? 17.542 -1.640 -15.412 1.00 82.69 116 SER A N 1
ATOM 859 C CA . SER A 1 116 ? 18.668 -1.847 -14.506 1.00 82.69 116 SER A CA 1
ATOM 860 C C . SER A 1 116 ? 18.234 -2.555 -13.218 1.00 82.69 116 SER A C 1
ATOM 862 O O . SER A 1 116 ? 17.098 -2.430 -12.748 1.00 82.69 116 SER A O 1
ATOM 864 N N . SER A 1 117 ? 19.165 -3.272 -12.584 1.00 81.62 117 SER A N 1
ATOM 865 C CA . SER A 1 117 ? 18.928 -3.862 -11.261 1.00 81.62 117 SER A CA 1
ATOM 866 C C . SER A 1 117 ? 18.561 -2.807 -10.213 1.00 81.62 117 SER A C 1
ATOM 868 O O . SER A 1 117 ? 17.823 -3.114 -9.281 1.00 81.62 117 SER A O 1
ATOM 870 N N . GLY A 1 118 ? 19.050 -1.571 -10.378 1.00 85.19 118 GLY A N 1
ATOM 871 C CA . GLY A 1 118 ? 18.701 -0.430 -9.535 1.00 85.19 118 GLY A CA 1
ATOM 872 C C . GLY A 1 118 ? 17.228 -0.046 -9.658 1.00 85.19 118 GLY A C 1
ATOM 873 O O . GLY A 1 118 ? 16.548 0.039 -8.642 1.00 85.19 118 GLY A O 1
ATOM 874 N N . LEU A 1 119 ? 16.713 0.084 -10.884 1.00 83.88 119 LEU A N 1
ATOM 875 C CA . LEU A 1 119 ? 15.307 0.417 -11.130 1.00 83.88 119 LEU A CA 1
ATOM 876 C C . LEU A 1 119 ? 14.366 -0.676 -10.599 1.00 83.88 119 LEU A C 1
ATOM 878 O O . LEU A 1 119 ? 13.395 -0.394 -9.902 1.00 83.88 119 LEU A O 1
ATOM 882 N N . LYS A 1 120 ? 14.712 -1.951 -10.820 1.00 83.75 120 LYS A N 1
ATOM 883 C CA . LYS A 1 120 ? 13.957 -3.089 -10.262 1.00 83.75 120 LYS A CA 1
ATOM 884 C C . LYS A 1 120 ? 13.960 -3.093 -8.728 1.00 83.75 120 LYS A C 1
ATOM 886 O O . LYS A 1 120 ? 12.953 -3.449 -8.109 1.00 83.75 120 LYS A O 1
ATOM 891 N N . ALA A 1 121 ? 15.082 -2.728 -8.105 1.00 86.00 121 ALA A N 1
ATOM 892 C CA . ALA A 1 121 ? 15.193 -2.625 -6.652 1.00 86.00 121 ALA A CA 1
ATOM 893 C C . ALA A 1 121 ? 14.377 -1.448 -6.095 1.00 86.00 121 ALA A C 1
ATOM 895 O O . ALA A 1 121 ? 13.678 -1.635 -5.099 1.00 86.00 121 ALA A O 1
ATOM 896 N N . LEU A 1 122 ? 14.411 -0.288 -6.761 1.00 86.44 122 LEU A N 1
ATOM 897 C CA . LEU A 1 122 ? 13.599 0.884 -6.427 1.00 86.44 122 LEU A CA 1
ATOM 898 C C . LEU A 1 122 ? 12.108 0.544 -6.463 1.00 86.44 122 LEU A C 1
ATOM 900 O O . LEU A 1 122 ? 11.434 0.681 -5.443 1.00 86.44 122 LEU A O 1
ATOM 904 N N . PHE A 1 123 ? 11.636 -0.019 -7.577 1.00 89.12 123 PHE A N 1
ATOM 905 C CA . PHE A 1 123 ? 10.254 -0.471 -7.723 1.00 89.12 123 PHE A CA 1
ATOM 906 C C . PHE A 1 123 ? 9.852 -1.439 -6.606 1.00 89.12 123 PHE A C 1
ATOM 908 O O . PHE A 1 123 ? 8.827 -1.285 -5.949 1.00 89.12 123 PHE A O 1
ATOM 915 N N . THR A 1 124 ? 10.707 -2.425 -6.316 1.00 88.31 124 THR A N 1
ATOM 916 C CA . THR A 1 124 ? 10.457 -3.386 -5.232 1.00 88.31 124 THR A CA 1
ATOM 917 C C . THR A 1 124 ? 10.342 -2.697 -3.866 1.00 88.31 124 THR A C 1
ATOM 919 O O . THR A 1 124 ? 9.548 -3.135 -3.035 1.00 88.31 124 THR A O 1
ATOM 922 N N . SER A 1 125 ? 11.117 -1.639 -3.612 1.00 87.38 125 SER A N 1
ATOM 923 C CA . SER A 1 125 ? 11.011 -0.837 -2.387 1.00 87.38 125 SER A CA 1
ATOM 924 C C . SER A 1 125 ? 9.686 -0.081 -2.338 1.00 87.38 125 SER A C 1
ATOM 926 O O . SER A 1 125 ? 8.955 -0.218 -1.361 1.00 87.38 125 SER A O 1
ATOM 928 N N . GLN A 1 126 ? 9.339 0.638 -3.408 1.00 89.75 126 GLN A N 1
ATOM 929 C CA . GLN A 1 126 ? 8.097 1.409 -3.504 1.00 89.75 126 GLN A CA 1
ATOM 930 C C . GLN A 1 126 ? 6.862 0.524 -3.315 1.00 89.75 126 GLN A C 1
ATOM 932 O O . GLN A 1 126 ? 5.992 0.870 -2.521 1.00 89.75 126 GLN A O 1
ATOM 937 N N . VAL A 1 127 ? 6.816 -0.664 -3.938 1.00 90.44 127 VAL A N 1
ATOM 938 C CA . VAL A 1 127 ? 5.717 -1.628 -3.738 1.00 90.44 127 VAL A CA 1
ATOM 939 C C . VAL A 1 127 ? 5.559 -1.973 -2.259 1.00 90.44 127 VAL A C 1
ATOM 941 O O . VAL A 1 127 ? 4.442 -1.983 -1.740 1.00 90.44 127 VAL A O 1
ATOM 944 N N . LYS A 1 128 ? 6.660 -2.256 -1.554 1.00 88.31 128 LYS A N 1
ATOM 945 C CA . LYS A 1 128 ? 6.606 -2.626 -0.135 1.00 88.31 128 LYS A CA 1
ATOM 946 C C . LYS A 1 128 ? 6.222 -1.442 0.757 1.00 88.31 128 LYS A C 1
ATOM 948 O O . LYS A 1 128 ? 5.480 -1.631 1.720 1.00 88.31 128 LYS A O 1
ATOM 953 N N . ASP A 1 129 ? 6.711 -0.243 0.461 1.00 87.19 129 ASP A N 1
ATOM 954 C CA . ASP A 1 129 ? 6.398 0.961 1.233 1.00 87.19 129 ASP A CA 1
ATOM 955 C C . ASP A 1 129 ? 4.946 1.408 1.039 1.00 87.19 129 ASP A C 1
ATOM 957 O O . ASP A 1 129 ? 4.288 1.774 2.018 1.00 87.1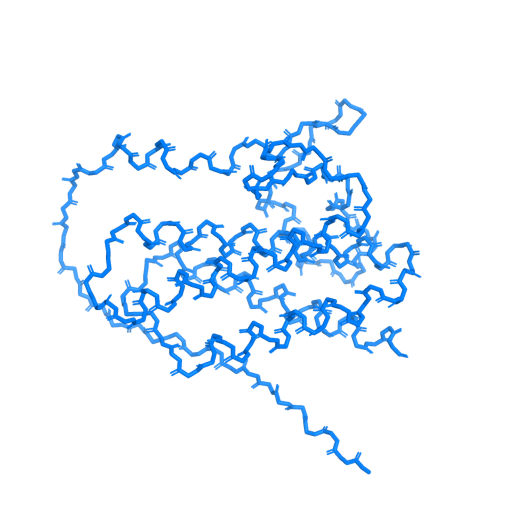9 129 ASP A O 1
ATOM 961 N N . LEU A 1 130 ? 4.423 1.314 -0.186 1.00 91.44 130 LEU A N 1
ATOM 962 C CA . LEU A 1 130 ? 3.014 1.539 -0.492 1.00 91.44 130 LEU A CA 1
ATOM 963 C C . LEU A 1 130 ? 2.131 0.489 0.190 1.00 91.44 130 LEU A C 1
ATOM 965 O O . LEU A 1 130 ? 1.172 0.840 0.869 1.00 91.44 130 LEU A O 1
ATOM 969 N N . SER A 1 131 ? 2.493 -0.793 0.079 1.00 91.94 131 SER A N 1
ATOM 970 C CA . SER A 1 131 ? 1.805 -1.912 0.742 1.00 91.94 131 SER A CA 1
ATOM 971 C C . SER A 1 131 ? 1.664 -1.693 2.246 1.00 91.94 131 SER A C 1
ATOM 973 O O . SER A 1 131 ? 0.589 -1.875 2.819 1.00 91.94 131 SER A O 1
ATOM 975 N N . PHE A 1 132 ? 2.757 -1.282 2.890 1.00 91.81 132 PHE A N 1
ATOM 976 C CA . PHE A 1 132 ? 2.775 -1.017 4.319 1.00 91.81 132 PHE A CA 1
ATOM 977 C C . PHE A 1 132 ? 1.883 0.172 4.686 1.00 91.81 132 PHE A C 1
ATOM 979 O O . PHE A 1 132 ? 1.078 0.065 5.610 1.00 91.81 132 PHE A O 1
ATOM 986 N N . LEU A 1 133 ? 1.997 1.290 3.960 1.00 92.44 133 LEU A N 1
ATOM 987 C CA . LEU A 1 133 ? 1.190 2.481 4.221 1.00 92.44 133 LEU A CA 1
ATOM 988 C C . LEU A 1 133 ? -0.300 2.222 3.969 1.00 92.44 133 LEU A C 1
ATOM 990 O O . LEU A 1 133 ? -1.137 2.662 4.750 1.00 92.44 133 LEU A O 1
ATOM 994 N N . LEU A 1 134 ? -0.637 1.445 2.943 1.00 95.06 134 LEU A N 1
ATOM 995 C CA . LEU A 1 134 ? -2.011 1.053 2.657 1.00 95.06 134 LEU A CA 1
ATOM 996 C C . LEU A 1 134 ? -2.606 0.215 3.801 1.00 95.06 134 LEU A C 1
ATOM 998 O O . LEU A 1 134 ? -3.706 0.501 4.275 1.00 95.06 134 LEU A O 1
ATOM 1002 N N . ALA A 1 135 ? -1.861 -0.777 4.301 1.00 94.81 135 ALA A N 1
ATOM 1003 C CA . ALA A 1 135 ? -2.275 -1.572 5.457 1.00 94.81 135 ALA A CA 1
ATOM 1004 C C . ALA A 1 135 ? -2.394 -0.719 6.734 1.00 94.81 135 ALA A C 1
ATOM 1006 O O . ALA A 1 135 ? -3.348 -0.872 7.496 1.00 94.81 135 ALA A O 1
ATOM 1007 N N . HIS A 1 136 ? -1.461 0.213 6.952 1.00 93.56 136 HIS A N 1
ATOM 1008 C CA . HIS A 1 136 ? -1.515 1.186 8.047 1.00 93.56 136 HIS A CA 1
ATOM 1009 C C . HIS A 1 136 ? -2.795 2.018 7.987 1.00 93.56 136 HIS A C 1
ATOM 1011 O O . HIS A 1 136 ? -3.534 2.096 8.968 1.00 93.56 136 HIS A O 1
ATOM 1017 N N . MET A 1 137 ? -3.081 2.608 6.827 1.00 94.25 137 MET A N 1
ATOM 1018 C CA . MET A 1 137 ? -4.255 3.450 6.620 1.00 94.25 137 MET A CA 1
ATOM 1019 C C . MET A 1 137 ? -5.547 2.677 6.827 1.00 94.25 137 MET A C 1
ATOM 1021 O O . MET A 1 137 ? -6.436 3.173 7.515 1.00 94.25 137 MET A O 1
ATOM 1025 N N . HIS A 1 138 ? -5.618 1.439 6.338 1.00 94.81 138 HIS A N 1
ATOM 1026 C CA . HIS A 1 138 ? -6.755 0.562 6.583 1.00 94.81 138 HIS A CA 1
ATOM 1027 C C . HIS A 1 138 ? -7.022 0.347 8.082 1.00 94.81 138 HIS A C 1
ATOM 1029 O O . HIS A 1 138 ? -8.163 0.481 8.529 1.00 94.81 138 HIS A O 1
ATOM 1035 N N . VAL A 1 139 ? -5.986 0.077 8.881 1.00 94.06 139 VAL A N 1
ATOM 1036 C CA . VAL A 1 139 ? -6.134 -0.075 10.338 1.00 94.06 139 VAL A CA 1
ATOM 1037 C C . VAL A 1 139 ? -6.580 1.238 10.987 1.00 94.06 139 VAL A C 1
ATOM 1039 O O . VAL A 1 139 ? -7.503 1.227 11.803 1.00 94.06 139 VAL A O 1
ATOM 1042 N N . VAL A 1 140 ? -5.983 2.371 10.599 1.00 92.44 140 VAL A N 1
ATOM 1043 C CA . VAL A 1 140 ? -6.326 3.701 11.131 1.00 92.44 140 VAL A CA 1
ATOM 1044 C C . VAL A 1 140 ? -7.792 4.045 10.878 1.00 92.44 140 VAL A C 1
ATOM 1046 O O . VAL A 1 140 ? -8.497 4.410 11.822 1.00 92.44 140 VAL A O 1
ATOM 1049 N N . VAL A 1 141 ? -8.279 3.920 9.640 1.00 92.31 141 VAL A N 1
ATOM 1050 C CA . VAL A 1 141 ? -9.675 4.268 9.320 1.00 92.31 141 VAL A CA 1
ATOM 1051 C C . VAL A 1 141 ? -10.658 3.290 9.962 1.00 92.31 141 VAL A C 1
ATOM 1053 O O . VAL A 1 141 ? -11.698 3.720 10.460 1.00 92.31 141 VAL A O 1
ATOM 1056 N N . SER A 1 142 ? -10.296 2.006 10.058 1.00 91.19 142 SER A N 1
ATOM 1057 C CA . SER A 1 142 ? -11.129 0.976 10.693 1.00 91.19 142 SER A CA 1
ATOM 1058 C C . SER A 1 142 ? -11.287 1.185 12.199 1.00 91.19 142 SER A C 1
ATOM 1060 O O . SER A 1 142 ? -12.370 0.967 12.746 1.00 91.19 142 SER A O 1
ATOM 1062 N N . LYS A 1 143 ? -10.219 1.601 12.892 1.00 90.81 143 LYS A N 1
ATOM 1063 C CA . LYS A 1 143 ? -10.251 1.891 14.334 1.00 90.81 143 LYS A CA 1
ATOM 1064 C C . LYS A 1 143 ? -10.972 3.200 14.639 1.00 90.81 143 LYS A C 1
ATOM 1066 O O . LYS A 1 143 ? -11.822 3.232 15.526 1.00 90.81 143 LYS A O 1
ATOM 1071 N N . ASN A 1 144 ? -10.656 4.254 13.889 1.00 86.56 144 ASN A N 1
ATOM 1072 C CA . ASN A 1 144 ? -11.117 5.613 14.179 1.00 86.56 144 ASN A CA 1
ATOM 1073 C C . ASN A 1 144 ? -12.450 5.975 13.504 1.00 86.56 144 ASN A C 1
ATOM 1075 O O . ASN A 1 144 ? -12.972 7.056 13.753 1.00 86.56 144 ASN A O 1
ATOM 1079 N N . LYS A 1 145 ? -13.008 5.085 12.668 1.00 80.19 145 LYS A N 1
ATOM 1080 C CA . LYS A 1 145 ? -14.280 5.272 11.945 1.00 80.19 145 LYS A CA 1
ATOM 1081 C C . LYS A 1 145 ? -14.324 6.562 11.115 1.00 80.19 145 LYS A C 1
ATOM 1083 O O . LYS A 1 145 ? -15.314 7.289 11.120 1.00 80.19 145 LYS A O 1
ATOM 1088 N N . VAL A 1 146 ? -13.240 6.860 10.399 1.00 78.00 146 VAL A N 1
ATOM 1089 C CA . VAL A 1 146 ? -13.140 8.085 9.588 1.00 78.00 146 VAL A CA 1
ATOM 1090 C C . VAL A 1 146 ? -13.609 7.809 8.159 1.00 78.00 146 VAL A C 1
ATOM 1092 O O . VAL A 1 146 ? -12.808 7.691 7.235 1.00 78.00 146 VAL A O 1
ATOM 1095 N N . TYR A 1 147 ? -14.925 7.665 7.995 1.00 74.75 147 TYR A N 1
ATOM 1096 C CA . TYR A 1 147 ? -15.565 7.249 6.741 1.00 74.75 147 TYR A CA 1
ATOM 1097 C C . TYR A 1 147 ? -15.224 8.106 5.506 1.00 74.75 147 TYR A C 1
ATOM 1099 O O . TYR A 1 147 ? -14.980 7.511 4.462 1.00 74.75 147 TYR A O 1
ATOM 1107 N N . PRO A 1 148 ? -15.068 9.447 5.582 1.00 81.19 148 PRO A N 1
ATOM 1108 C CA . PRO A 1 148 ? -14.671 10.242 4.411 1.00 81.19 148 PRO A CA 1
ATOM 1109 C C . PRO A 1 148 ? -13.301 9.867 3.817 1.00 81.19 148 PRO A C 1
ATOM 1111 O O . PRO A 1 148 ? -13.013 10.166 2.663 1.00 81.19 148 PRO A O 1
ATOM 1114 N N . HIS A 1 149 ? -12.431 9.218 4.595 1.00 88.19 149 HIS A N 1
ATOM 1115 C CA . HIS A 1 149 ? -11.133 8.741 4.117 1.00 88.19 149 HIS A CA 1
ATOM 1116 C C . HIS A 1 149 ? -11.210 7.356 3.464 1.00 88.19 149 HIS A C 1
ATOM 1118 O O . HIS A 1 149 ? -10.273 6.965 2.772 1.00 88.19 149 HIS A O 1
ATOM 1124 N N . VAL A 1 150 ? -12.307 6.618 3.664 1.00 89.25 150 VAL A N 1
ATOM 1125 C CA . VAL A 1 150 ? -12.536 5.319 3.018 1.00 89.25 150 VAL A CA 1
ATOM 1126 C C . VAL A 1 150 ? -12.666 5.498 1.510 1.00 89.25 150 VAL A C 1
ATOM 1128 O O . VAL A 1 150 ? -12.012 4.774 0.765 1.00 89.25 150 VAL A O 1
ATOM 1131 N N . ASP A 1 151 ? -13.442 6.494 1.072 1.00 88.94 151 ASP A N 1
ATOM 1132 C CA . ASP A 1 151 ? -13.597 6.848 -0.343 1.00 88.94 151 ASP A CA 1
ATOM 1133 C C . ASP A 1 151 ? -12.245 7.100 -1.010 1.00 88.94 151 ASP A C 1
ATOM 1135 O O . ASP A 1 151 ? -11.887 6.400 -1.953 1.00 88.94 151 ASP A O 1
ATOM 1139 N N . LYS A 1 152 ? -11.442 8.001 -0.432 1.00 90.62 152 LYS A N 1
ATOM 1140 C CA . LYS A 1 152 ? -10.109 8.336 -0.948 1.00 90.62 152 LYS A CA 1
ATOM 1141 C C . LYS A 1 152 ? -9.199 7.108 -1.073 1.00 90.62 152 LYS A C 1
ATOM 1143 O O . LYS A 1 152 ? -8.522 6.945 -2.080 1.00 90.62 152 LYS A O 1
ATOM 1148 N N . ILE A 1 153 ? -9.186 6.214 -0.076 1.00 93.56 153 ILE A N 1
ATOM 1149 C CA . ILE A 1 153 ? -8.370 4.986 -0.137 1.00 93.56 153 ILE A CA 1
ATOM 1150 C C . ILE A 1 153 ? -8.835 4.073 -1.278 1.00 93.56 153 ILE A C 1
ATOM 1152 O O . ILE A 1 153 ? -8.003 3.508 -1.989 1.00 93.56 153 ILE A O 1
ATOM 1156 N N . LEU A 1 154 ? -10.148 3.908 -1.453 1.00 92.31 154 LEU A N 1
ATOM 1157 C CA . LEU A 1 154 ? -10.702 3.079 -2.524 1.00 92.31 154 LEU A CA 1
ATOM 1158 C C . LEU A 1 154 ? -10.434 3.677 -3.910 1.00 92.31 154 LEU A C 1
ATOM 1160 O O . LEU A 1 154 ? -10.149 2.915 -4.837 1.00 92.31 154 LEU A O 1
ATOM 1164 N N . ASP A 1 155 ? -10.473 5.001 -4.044 1.00 90.81 155 ASP A N 1
ATOM 1165 C CA . ASP A 1 155 ? -10.144 5.702 -5.287 1.00 90.81 155 ASP A CA 1
ATOM 1166 C C . ASP A 1 155 ? -8.669 5.494 -5.654 1.00 90.81 155 ASP A C 1
ATOM 1168 O O . ASP A 1 155 ? -8.377 5.037 -6.758 1.00 90.81 155 ASP A O 1
ATOM 1172 N N . ILE A 1 156 ? -7.746 5.664 -4.696 1.00 91.25 156 ILE A N 1
ATOM 1173 C CA . ILE A 1 156 ? -6.310 5.394 -4.896 1.00 91.25 156 ILE A CA 1
ATOM 1174 C C . ILE A 1 156 ? -6.070 3.944 -5.335 1.00 91.25 156 ILE A C 1
ATOM 1176 O O . ILE A 1 156 ? -5.312 3.698 -6.272 1.00 91.25 156 ILE A O 1
ATOM 1180 N N . ILE A 1 157 ? -6.714 2.965 -4.683 1.00 92.25 157 ILE A N 1
ATOM 1181 C CA . ILE A 1 157 ? -6.611 1.550 -5.085 1.00 92.25 157 ILE A CA 1
ATOM 1182 C C . ILE A 1 157 ? -7.120 1.360 -6.516 1.00 92.25 157 ILE A C 1
ATOM 1184 O O . ILE A 1 157 ? -6.498 0.649 -7.303 1.00 92.25 157 ILE A O 1
ATOM 1188 N N . THR A 1 158 ? -8.256 1.973 -6.842 1.00 89.62 158 THR A N 1
ATOM 1189 C CA . THR A 1 158 ? -8.895 1.837 -8.151 1.00 89.62 158 THR A CA 1
ATOM 1190 C C . THR A 1 158 ? -8.025 2.430 -9.255 1.00 89.62 158 THR A C 1
ATOM 1192 O O . THR A 1 158 ? -7.901 1.828 -10.321 1.00 89.62 158 THR A O 1
ATOM 1195 N N . ASP A 1 159 ? -7.400 3.577 -9.011 1.00 88.94 159 ASP A N 1
ATOM 1196 C CA . ASP A 1 159 ? -6.533 4.230 -9.987 1.00 88.94 159 ASP A CA 1
ATOM 1197 C C . ASP A 1 159 ? -5.198 3.502 -10.142 1.00 88.94 159 ASP A C 1
ATOM 1199 O O . ASP A 1 159 ? -4.763 3.281 -11.270 1.00 88.94 159 ASP A O 1
ATOM 1203 N N . LEU A 1 160 ? -4.615 2.993 -9.051 1.00 89.25 160 LEU A N 1
ATOM 1204 C CA . LEU A 1 160 ? -3.478 2.070 -9.123 1.00 89.25 160 LEU A CA 1
ATOM 1205 C C . LEU A 1 160 ? -3.803 0.829 -9.955 1.00 89.25 160 LEU A C 1
ATOM 1207 O O . LEU A 1 160 ? -3.011 0.432 -10.805 1.00 89.25 160 LEU A O 1
ATOM 1211 N N . ASP A 1 161 ? -4.967 0.216 -9.738 1.00 87.19 161 ASP A N 1
ATOM 1212 C CA . ASP A 1 161 ? -5.372 -0.971 -10.488 1.00 87.19 161 ASP A CA 1
ATOM 1213 C C . ASP A 1 161 ? -5.548 -0.674 -11.982 1.00 87.19 161 ASP A C 1
ATOM 1215 O O . ASP A 1 161 ? -5.218 -1.530 -12.800 1.00 87.19 161 ASP A O 1
ATOM 1219 N N . LYS A 1 162 ? -6.021 0.524 -12.354 1.00 85.81 162 LYS A N 1
ATOM 1220 C CA . LYS A 1 162 ? -6.079 0.957 -13.760 1.00 85.81 162 LYS A CA 1
ATOM 1221 C C . LYS A 1 162 ? -4.677 1.147 -14.335 1.00 85.81 162 LYS A C 1
ATOM 1223 O O . LYS A 1 162 ? -4.392 0.578 -15.386 1.00 85.81 162 LYS A O 1
ATOM 1228 N N . SER A 1 163 ? -3.811 1.893 -13.651 1.00 84.94 163 SER A N 1
ATOM 1229 C CA . SER A 1 163 ? -2.466 2.223 -14.140 1.00 84.94 163 SER A CA 1
ATOM 1230 C C . SER A 1 163 ? -1.561 0.998 -14.252 1.00 84.94 163 SER A C 1
ATOM 1232 O O . SER A 1 163 ? -0.781 0.885 -15.188 1.00 84.94 163 SER A O 1
ATOM 1234 N N . LEU A 1 164 ? -1.700 0.033 -13.341 1.00 83.69 164 LEU A N 1
ATOM 1235 C CA . LEU A 1 164 ? -0.926 -1.210 -13.368 1.00 83.69 164 LEU A CA 1
ATOM 1236 C C . LEU A 1 164 ? -1.563 -2.300 -14.252 1.00 83.69 164 LEU A C 1
ATOM 1238 O O . LEU A 1 164 ? -1.019 -3.403 -14.362 1.00 83.69 164 LEU A O 1
ATOM 1242 N N . SER A 1 165 ? -2.729 -2.041 -14.857 1.00 79.06 165 SER A N 1
ATOM 1243 C CA . SER A 1 165 ? -3.416 -3.031 -15.691 1.00 79.06 165 SER A CA 1
ATOM 1244 C C . SER A 1 165 ? -2.761 -3.194 -17.064 1.00 79.06 165 SER A C 1
ATOM 1246 O O . SER A 1 165 ? -2.257 -2.252 -17.664 1.00 79.06 165 SER A O 1
ATOM 1248 N N . GLY A 1 166 ? -2.787 -4.420 -17.593 1.00 66.81 166 GLY A N 1
ATOM 1249 C CA . GLY A 1 166 ? -2.430 -4.695 -18.991 1.00 66.81 166 GLY A CA 1
ATOM 1250 C C . GLY A 1 166 ? -0.932 -4.766 -19.305 1.00 66.81 166 GLY A C 1
ATOM 1251 O O . GLY A 1 166 ? -0.577 -5.253 -20.376 1.00 66.81 166 GLY A O 1
ATOM 1252 N N . ALA A 1 167 ? -0.060 -4.379 -18.376 1.00 68.50 167 ALA A N 1
ATOM 1253 C CA . ALA A 1 167 ? 1.386 -4.444 -18.541 1.00 68.50 167 ALA A CA 1
ATOM 1254 C C . ALA A 1 167 ? 2.042 -5.452 -17.585 1.00 68.50 167 ALA A C 1
ATOM 1256 O O . ALA A 1 167 ? 1.532 -5.750 -16.503 1.00 68.50 167 ALA A O 1
ATOM 1257 N N . TYR A 1 168 ? 3.186 -6.005 -17.993 1.00 71.31 168 TYR A N 1
ATOM 1258 C CA . TYR A 1 168 ? 3.929 -6.985 -17.205 1.00 71.31 168 TYR A CA 1
ATOM 1259 C C . TYR A 1 168 ? 5.410 -6.628 -17.125 1.00 71.31 168 TYR A C 1
ATOM 1261 O O . TYR A 1 168 ? 6.042 -6.246 -18.106 1.00 71.31 168 TYR A O 1
ATOM 1269 N N . ILE A 1 169 ? 5.988 -6.824 -15.941 1.00 73.81 169 ILE A N 1
ATOM 1270 C CA . ILE A 1 169 ? 7.427 -6.670 -15.732 1.00 73.81 169 ILE A CA 1
ATOM 1271 C C . ILE A 1 169 ? 8.117 -7.926 -16.261 1.00 73.81 169 ILE A C 1
ATOM 1273 O O . ILE A 1 169 ? 7.901 -9.024 -15.743 1.00 73.81 169 ILE A O 1
ATOM 1277 N N . THR A 1 170 ? 8.982 -7.780 -17.263 1.00 74.50 170 THR A N 1
ATOM 1278 C CA . THR A 1 170 ? 9.788 -8.891 -17.786 1.00 74.50 170 THR A CA 1
ATOM 1279 C C . THR A 1 170 ? 10.889 -9.292 -16.804 1.00 74.50 170 THR A C 1
ATOM 1281 O O . THR A 1 170 ? 11.638 -8.446 -16.307 1.00 74.50 170 THR A O 1
ATOM 1284 N N . ASN A 1 171 ? 11.030 -10.597 -16.551 1.00 74.75 171 ASN A N 1
ATOM 1285 C CA . ASN A 1 171 ? 12.047 -11.173 -15.660 1.00 74.75 171 ASN A CA 1
ATOM 1286 C C . ASN A 1 171 ? 12.140 -10.464 -14.287 1.00 74.75 171 ASN A C 1
ATOM 1288 O O . ASN A 1 171 ? 13.203 -9.927 -13.934 1.00 74.75 171 ASN A O 1
ATOM 1292 N N . PRO A 1 172 ? 11.045 -10.429 -13.498 1.00 80.62 172 PRO A N 1
ATOM 1293 C CA . PRO A 1 172 ? 11.078 -9.819 -12.181 1.00 80.62 172 PRO A CA 1
ATOM 1294 C C . PRO A 1 172 ? 11.859 -10.713 -11.215 1.00 80.62 172 PRO A C 1
ATOM 1296 O O . PRO A 1 172 ? 11.746 -11.945 -11.243 1.00 80.62 172 PRO A O 1
ATOM 1299 N N . SER A 1 173 ? 12.639 -10.085 -10.332 1.00 82.62 173 SER A N 1
ATOM 1300 C CA . SER A 1 173 ? 13.371 -10.800 -9.284 1.00 82.62 173 SER A CA 1
ATOM 1301 C C . SER A 1 173 ? 12.408 -11.509 -8.321 1.00 82.62 173 SER A C 1
ATOM 1303 O O . SER A 1 173 ? 11.241 -11.124 -8.202 1.00 82.62 173 SER A O 1
ATOM 1305 N N . TYR A 1 174 ? 12.889 -12.511 -7.577 1.00 84.19 174 TYR A N 1
ATOM 1306 C CA . TYR A 1 174 ? 12.086 -13.152 -6.525 1.00 84.19 174 TYR A CA 1
ATOM 1307 C C . TYR A 1 174 ? 11.556 -12.131 -5.503 1.00 84.19 174 TYR A C 1
ATOM 1309 O O . TYR A 1 174 ? 10.384 -12.173 -5.135 1.00 84.19 174 TYR A O 1
ATOM 1317 N N . ALA A 1 175 ? 12.390 -11.165 -5.106 1.00 84.56 175 ALA A N 1
ATOM 1318 C CA . ALA A 1 175 ? 12.001 -10.111 -4.173 1.00 84.56 175 ALA A CA 1
ATOM 1319 C C . ALA A 1 175 ? 10.871 -9.229 -4.728 1.00 84.56 175 ALA A C 1
ATOM 1321 O O . ALA A 1 175 ? 9.947 -8.888 -3.992 1.00 84.56 175 ALA A O 1
ATOM 1322 N N . THR A 1 176 ? 10.917 -8.910 -6.025 1.00 84.38 176 THR A N 1
ATOM 1323 C CA . THR A 1 176 ? 9.869 -8.150 -6.722 1.00 84.38 176 THR A CA 1
ATOM 1324 C C . THR A 1 176 ? 8.563 -8.936 -6.771 1.00 84.38 176 THR A C 1
ATOM 1326 O O . THR A 1 176 ? 7.512 -8.403 -6.428 1.00 84.38 176 THR A O 1
ATOM 1329 N N . LYS A 1 177 ? 8.623 -10.227 -7.129 1.00 86.06 177 LYS A N 1
ATOM 1330 C CA . LYS A 1 177 ? 7.445 -11.109 -7.148 1.00 86.06 177 LYS A CA 1
ATOM 1331 C C . LYS A 1 177 ? 6.803 -11.222 -5.766 1.00 86.06 177 LYS A C 1
ATOM 1333 O O . LYS A 1 177 ? 5.588 -11.107 -5.652 1.00 86.06 177 LYS A O 1
ATOM 1338 N N . SER A 1 178 ? 7.613 -11.421 -4.725 1.00 85.94 178 SER A N 1
ATOM 1339 C CA . SER A 1 178 ? 7.131 -11.488 -3.342 1.00 85.94 178 SER A CA 1
ATOM 1340 C C . SER A 1 178 ? 6.444 -10.188 -2.930 1.00 85.94 178 SER A C 1
ATOM 1342 O O . SER A 1 178 ? 5.329 -10.234 -2.424 1.00 85.94 178 SER A O 1
ATOM 1344 N N . ALA A 1 179 ? 7.066 -9.036 -3.207 1.00 87.31 179 ALA A N 1
ATOM 1345 C CA . ALA A 1 179 ? 6.497 -7.732 -2.877 1.00 87.31 179 ALA A CA 1
ATOM 1346 C C . ALA A 1 179 ? 5.149 -7.489 -3.572 1.00 87.31 179 ALA A C 1
ATOM 1348 O O . ALA A 1 179 ? 4.199 -7.060 -2.925 1.00 87.31 179 ALA A O 1
ATOM 1349 N N . LEU A 1 180 ? 5.043 -7.809 -4.866 1.00 88.88 180 LEU A N 1
ATOM 1350 C CA . LEU A 1 180 ? 3.787 -7.693 -5.612 1.00 88.88 180 LEU A CA 1
ATOM 1351 C C . LEU A 1 180 ? 2.705 -8.629 -5.065 1.00 88.88 180 LEU A C 1
ATOM 1353 O O . LEU A 1 180 ? 1.550 -8.236 -4.954 1.00 88.88 180 LEU A O 1
ATOM 1357 N N . ASN A 1 181 ? 3.061 -9.858 -4.690 1.00 88.19 181 ASN A N 1
ATOM 1358 C CA . ASN A 1 181 ? 2.109 -10.792 -4.095 1.00 88.19 181 ASN A CA 1
ATOM 1359 C C . ASN A 1 181 ? 1.564 -10.280 -2.752 1.00 88.19 181 ASN A C 1
ATOM 1361 O O . ASN A 1 181 ? 0.362 -10.364 -2.502 1.00 88.19 181 ASN A O 1
ATOM 1365 N N . ASP A 1 182 ? 2.428 -9.726 -1.901 1.00 87.38 182 ASP A N 1
ATOM 1366 C CA . ASP A 1 182 ? 2.006 -9.135 -0.630 1.00 87.38 182 ASP A CA 1
ATOM 1367 C C . ASP A 1 182 ? 1.126 -7.903 -0.863 1.00 87.38 182 ASP A C 1
ATOM 1369 O O . ASP A 1 182 ? 0.063 -7.792 -0.249 1.00 87.38 182 ASP A O 1
ATOM 1373 N N . PHE A 1 183 ? 1.491 -7.044 -1.821 1.00 91.25 183 PHE A N 1
ATOM 1374 C CA . PHE A 1 183 ? 0.659 -5.921 -2.252 1.00 91.25 183 PHE A CA 1
ATOM 1375 C C . PHE A 1 183 ? -0.737 -6.380 -2.684 1.00 91.25 183 PHE A C 1
ATOM 1377 O O . PHE A 1 183 ? -1.729 -5.863 -2.179 1.00 91.25 183 PHE A O 1
ATOM 1384 N N . LEU A 1 184 ? -0.839 -7.394 -3.550 1.00 90.62 184 LEU A N 1
ATOM 1385 C CA . LEU A 1 184 ? -2.123 -7.919 -4.026 1.00 90.62 184 LEU A CA 1
ATOM 1386 C C . LEU A 1 184 ? -2.991 -8.461 -2.883 1.00 90.62 184 LEU A C 1
ATOM 1388 O O . LEU A 1 184 ? -4.201 -8.220 -2.858 1.00 90.62 184 LEU A O 1
ATOM 1392 N N . LYS A 1 185 ? -2.394 -9.173 -1.918 1.00 92.06 185 LYS A N 1
ATOM 1393 C CA . LYS A 1 185 ? -3.109 -9.670 -0.731 1.00 92.06 185 LYS A CA 1
ATOM 1394 C C . LYS A 1 185 ? -3.621 -8.523 0.136 1.00 92.06 185 LYS A C 1
ATOM 1396 O O . LYS A 1 185 ? -4.787 -8.540 0.529 1.00 92.06 185 LYS A O 1
ATOM 1401 N N . ILE A 1 186 ? -2.771 -7.532 0.412 1.00 93.81 186 ILE A N 1
ATOM 1402 C CA . ILE A 1 186 ? -3.133 -6.354 1.208 1.00 93.81 186 ILE A CA 1
ATOM 1403 C C . ILE A 1 186 ? -4.231 -5.575 0.496 1.00 93.81 186 ILE A C 1
ATOM 1405 O O . ILE A 1 186 ? -5.281 -5.366 1.093 1.00 93.81 186 ILE A O 1
ATOM 1409 N N . ARG A 1 187 ? -4.038 -5.221 -0.779 1.00 92.94 187 ARG A N 1
ATOM 1410 C CA . ARG A 1 187 ? -5.017 -4.513 -1.613 1.00 92.94 187 ARG A CA 1
ATOM 1411 C C . ARG A 1 187 ? -6.375 -5.201 -1.574 1.00 92.94 187 ARG A C 1
ATOM 1413 O O . ARG A 1 187 ? -7.377 -4.557 -1.285 1.00 92.94 187 ARG A O 1
ATOM 1420 N N . LYS A 1 188 ? -6.411 -6.516 -1.820 1.00 91.25 188 LYS A N 1
ATOM 1421 C CA . LYS A 1 188 ? -7.650 -7.305 -1.796 1.00 91.25 188 LYS A CA 1
ATOM 1422 C C . LYS A 1 188 ? -8.335 -7.244 -0.433 1.00 91.25 188 LYS A C 1
ATOM 1424 O O . LYS A 1 188 ? -9.549 -7.070 -0.385 1.00 91.25 188 LYS A O 1
ATOM 1429 N N . LYS A 1 189 ? -7.572 -7.384 0.655 1.00 93.75 189 LYS A N 1
ATOM 1430 C CA . LYS A 1 189 ? -8.103 -7.299 2.019 1.00 93.75 189 LYS A CA 1
ATOM 1431 C C . LYS A 1 189 ? -8.664 -5.909 2.319 1.00 93.75 189 LYS A C 1
ATOM 1433 O O . LYS A 1 189 ? -9.806 -5.816 2.737 1.00 93.75 189 LYS A O 1
ATOM 1438 N N . VAL A 1 190 ? -7.899 -4.849 2.048 1.00 93.88 190 VAL A N 1
ATOM 1439 C CA . VAL A 1 190 ? -8.333 -3.458 2.264 1.00 93.88 190 VAL A CA 1
ATOM 1440 C C . VAL A 1 190 ? -9.597 -3.158 1.471 1.00 93.88 190 VAL A C 1
ATOM 1442 O O . VAL A 1 190 ? -10.565 -2.676 2.040 1.00 93.88 190 VAL A O 1
ATOM 1445 N N . TYR A 1 191 ? -9.617 -3.478 0.178 1.00 91.06 191 TYR A N 1
ATOM 1446 C CA . TYR A 1 191 ? -10.780 -3.217 -0.663 1.00 91.06 191 TYR A CA 1
ATOM 1447 C C . TYR A 1 191 ? -12.027 -3.951 -0.152 1.00 91.06 191 TYR A C 1
ATOM 1449 O O . TYR A 1 191 ? -13.084 -3.343 -0.040 1.00 91.06 191 TYR A O 1
ATOM 1457 N N . SER A 1 192 ? -11.903 -5.239 0.194 1.00 90.50 192 SER A N 1
ATOM 1458 C CA . SER A 1 192 ? -13.022 -6.024 0.733 1.00 90.50 192 SER A CA 1
ATOM 1459 C C . SER A 1 192 ? -13.551 -5.433 2.037 1.00 90.50 192 SER A C 1
ATOM 1461 O O . SER A 1 192 ? -14.743 -5.175 2.146 1.00 90.50 192 SER A O 1
ATOM 1463 N N . ASP A 1 193 ? -12.661 -5.187 2.998 1.00 90.62 193 ASP A N 1
ATOM 1464 C CA . ASP A 1 193 ? -13.037 -4.747 4.342 1.00 90.62 193 ASP A CA 1
ATOM 1465 C C . ASP A 1 193 ? -13.611 -3.314 4.326 1.00 90.62 193 ASP A C 1
ATOM 1467 O O . ASP A 1 193 ? -14.499 -2.991 5.110 1.00 90.62 193 ASP A O 1
ATOM 1471 N N . LEU A 1 194 ? -13.128 -2.447 3.426 1.00 88.19 194 LEU A N 1
ATOM 1472 C CA . LEU A 1 194 ? -13.575 -1.056 3.320 1.00 88.19 194 LEU A CA 1
ATOM 1473 C C . LEU A 1 194 ? -14.860 -0.870 2.508 1.00 88.19 194 LEU A C 1
ATOM 1475 O O . LEU A 1 194 ? -15.628 0.041 2.811 1.00 88.19 194 LEU A O 1
ATOM 1479 N N . VAL A 1 195 ? -15.114 -1.702 1.494 1.00 85.75 195 VAL A N 1
ATOM 1480 C CA . VAL A 1 195 ? -16.388 -1.659 0.757 1.00 85.75 195 VAL A CA 1
ATOM 1481 C C . VAL A 1 195 ? -17.557 -2.027 1.670 1.00 85.75 195 VAL A C 1
ATOM 1483 O O . VAL A 1 195 ? -18.608 -1.410 1.558 1.00 85.75 195 VAL A O 1
ATOM 1486 N N . ASP A 1 196 ? -17.356 -2.946 2.617 1.00 79.00 196 ASP A N 1
ATOM 1487 C CA . ASP A 1 196 ? -18.371 -3.323 3.611 1.00 79.00 196 ASP A CA 1
ATOM 1488 C C . ASP A 1 196 ? -18.646 -2.216 4.656 1.00 79.00 196 ASP A C 1
ATOM 1490 O O . ASP A 1 196 ? -19.615 -2.301 5.412 1.00 79.00 196 ASP A O 1
ATOM 1494 N N . LEU A 1 197 ? -17.792 -1.185 4.732 1.00 72.69 197 LEU A N 1
ATOM 1495 C CA . LEU A 1 197 ? -17.958 -0.034 5.629 1.00 72.69 197 LEU A CA 1
ATOM 1496 C C . LEU A 1 197 ? -18.698 1.151 4.988 1.00 72.69 197 LEU A C 1
ATOM 1498 O O . LEU A 1 197 ? -19.003 2.101 5.716 1.00 72.69 197 LEU A O 1
ATOM 1502 N N . LYS A 1 198 ? -18.940 1.119 3.672 1.00 64.38 198 LYS A N 1
ATOM 1503 C CA . LYS A 1 198 ? -19.804 2.076 2.962 1.00 64.38 198 LYS A CA 1
ATOM 1504 C C . LYS A 1 198 ? -21.271 1.694 3.107 1.00 64.38 198 LYS A C 1
ATOM 1506 O O . LYS A 1 198 ? -22.079 2.626 3.301 1.00 64.38 198 LYS A O 1
#

Radius of gyration: 17.42 Å; chains: 1; bounding box: 58×38×47 Å

Sequence (198 aa):
MNIKKSLVLLTIISTFSLPSNAGAGTILKALAKPFEKVGSMVNGKALPSKAKLVDQYLSLSDVKRSRLDEVNIQALSSGGSGAVLHNTESKLVELEFRAMDLVETFDDLVGNSNASSGLKALFTSQVKDLSFLLAHMHVVVSKNKVYPHVDKILDIITDLDKSLSGAYITNPSYATKSALNDFLKIRKKVYSDLVDLK